Protein AF-A0A7S2CLH0-F1 (afdb_monomer)

Organism: NCBI:txid327968

Sequence (238 aa):
CAKMPADKSKTSGSEAAMPVGSPKRRVRRSRPKQATDSLDSLAETTTSWSDLELLKGRTASVMDRVEYLASTSNLFTDFRAAEAKDLNNSLRHTTQGGGRQNLALSERISKSKSAASLVLEGQKERLLKGGTIVRRADALTRYIVSSETLKHGKQSSQAAKTSAKGTTFRMMRPYPMYDELYEFEQRIPGEPRESPMMAVSIRMPYTLSEKARLHGSPKPDKTKSKSNSDDESEADED

Foldseek 3Di:
DDDDDDDDDDDDDDDPDDPPDDPDPPPPPPDPPPPPVPPVVVVPDPQDLVNVLVVLLVVLQVVLLVVLVVVLVVVVVVLVVVLVVVLVCCVVPPPPPDPCNVVVVVVSVVVSVVVSQVSSVVSLVVCVVVVSSVVSSVVVLVVVLVVCCVPPNDVSSVVSVVSSVPDDSPRDDGHDGPVRVVVVVADDDPDDGDPPVVVDPPVPPPDQDVVNVCVPPPDPPPPDPPDDDDDDDDDDDD

Mean predicted aligned error: 16.33 Å

Secondary structure (DSSP, 8-state):
--------------------------------------GGGGTSS---HHHHHHHHHHHHHHHHHHHHHHHHHHHHHHHHHHHHHHHHHHHHH---TTSTHHHHHHHHHHHHHHHHHHHHHHHHHHHHHHTHHHHHHHHHHHHHHHHHHHHH-HHHHHHHHHHHHH------S-S--HHHHHHHTT--TTPPPPPHHHHS---------HHHHTTTSPPPP-----------------

Nearest PDB structures (foldseek):
  4ry2-assembly1_B  TM=3.638E-01  e=5.077E+00  Acetivibrio thermocellus ATCC 27405
  4s0f-assembly1_A  TM=2.949E-01  e=3.246E+00  Acetivibrio thermocellus ATCC 27405
  9dbq-assembly1_B  TM=2.675E-01  e=7.942E+00  Homo sapiens

Radius of gyration: 36.12 Å; Cα contacts (8 Å, |Δi|>4): 68; chains: 1; bounding box: 88×80×106 Å

Structure (mmCIF, N/CA/C/O backbone):
data_AF-A0A7S2CLH0-F1
#
_entry.id   AF-A0A7S2CLH0-F1
#
loop_
_atom_site.group_PDB
_atom_site.id
_atom_site.type_symbol
_atom_site.label_atom_id
_atom_site.label_alt_id
_atom_site.label_comp_id
_atom_site.label_asym_id
_atom_site.label_entity_id
_atom_site.label_seq_id
_atom_site.pdbx_PDB_ins_code
_atom_site.Cartn_x
_atom_site.Cartn_y
_atom_site.Cartn_z
_atom_site.occupancy
_atom_site.B_iso_or_equiv
_atom_site.auth_seq_id
_atom_site.auth_comp_id
_atom_site.auth_asym_id
_atom_site.auth_atom_id
_atom_site.pdbx_PDB_model_num
ATOM 1 N N . CYS A 1 1 ? 45.275 -22.464 18.238 1.00 53.25 1 CYS A N 1
ATOM 2 C CA . CYS A 1 1 ? 45.611 -21.026 18.318 1.00 53.25 1 CYS A CA 1
ATOM 3 C C . CYS A 1 1 ? 46.696 -20.690 17.303 1.00 53.25 1 CYS A C 1
ATOM 5 O O . CYS A 1 1 ? 47.870 -20.844 17.610 1.00 53.25 1 CYS A O 1
ATOM 7 N N . ALA A 1 2 ? 46.309 -20.298 16.087 1.00 51.38 2 ALA A N 1
ATOM 8 C CA . ALA A 1 2 ? 47.242 -19.915 15.029 1.00 51.38 2 ALA A CA 1
ATOM 9 C C . ALA A 1 2 ? 47.399 -18.388 15.009 1.00 51.38 2 ALA A C 1
ATOM 11 O O . ALA A 1 2 ? 46.413 -17.654 14.985 1.00 51.38 2 ALA A O 1
ATOM 12 N N . LYS A 1 3 ? 48.649 -17.931 15.087 1.00 62.12 3 LYS A N 1
ATOM 13 C CA . LYS A 1 3 ? 49.064 -16.527 15.150 1.00 62.12 3 LYS A CA 1
ATOM 14 C C . LYS A 1 3 ? 49.305 -16.056 13.712 1.00 62.12 3 LYS A C 1
ATOM 16 O O . LYS A 1 3 ? 50.213 -16.562 13.062 1.00 62.12 3 LYS A O 1
ATOM 21 N N . MET A 1 4 ? 48.475 -15.149 13.202 1.00 61.31 4 MET A N 1
ATOM 22 C CA . MET A 1 4 ? 48.663 -14.540 11.877 1.00 61.31 4 MET A CA 1
ATOM 23 C C . MET A 1 4 ? 49.538 -13.278 11.998 1.00 61.31 4 MET A C 1
ATOM 25 O O . MET A 1 4 ? 49.334 -12.512 12.946 1.00 61.31 4 MET A O 1
ATOM 29 N N . PRO A 1 5 ? 50.501 -13.041 11.087 1.00 68.94 5 PRO A N 1
ATOM 30 C CA . PRO A 1 5 ? 51.277 -11.808 11.057 1.00 68.94 5 PRO A CA 1
ATOM 31 C C . PRO A 1 5 ? 50.509 -10.675 10.361 1.00 68.94 5 PRO A C 1
ATOM 33 O O . PRO A 1 5 ? 49.771 -10.889 9.403 1.00 68.94 5 PRO A O 1
ATOM 36 N N . ALA A 1 6 ? 50.691 -9.463 10.884 1.00 61.22 6 ALA A N 1
ATOM 37 C CA . ALA A 1 6 ? 50.102 -8.233 10.376 1.00 61.22 6 ALA A CA 1
ATOM 38 C C . ALA A 1 6 ? 51.060 -7.555 9.388 1.00 61.22 6 ALA A C 1
ATOM 40 O O . ALA A 1 6 ? 52.109 -7.053 9.797 1.00 61.22 6 ALA A O 1
ATOM 41 N N . ASP A 1 7 ? 50.673 -7.497 8.115 1.00 60.75 7 ASP A N 1
ATOM 42 C CA . ASP A 1 7 ? 51.359 -6.695 7.104 1.00 60.75 7 ASP A CA 1
ATOM 43 C C . ASP A 1 7 ? 50.936 -5.225 7.200 1.00 60.75 7 ASP A C 1
ATOM 45 O O . ASP A 1 7 ? 49.759 -4.869 7.112 1.00 60.75 7 A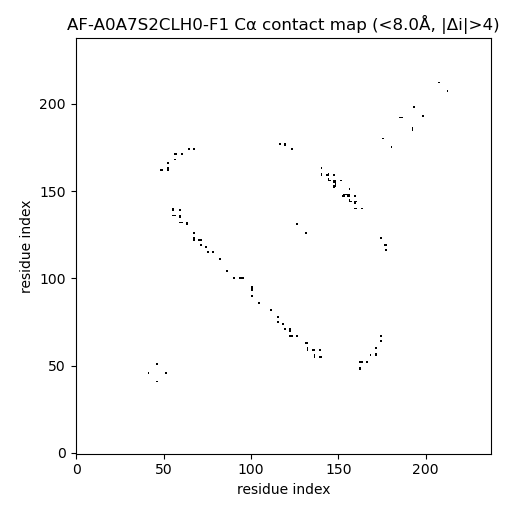SP A O 1
ATOM 49 N N . LYS A 1 8 ? 51.930 -4.353 7.392 1.00 59.88 8 LYS A N 1
ATOM 50 C CA . LYS A 1 8 ? 51.791 -2.893 7.383 1.00 59.88 8 LYS A CA 1
ATOM 51 C C . LYS A 1 8 ? 52.235 -2.356 6.022 1.00 59.88 8 LYS A C 1
ATOM 53 O O . LYS A 1 8 ? 53.404 -2.026 5.840 1.00 59.88 8 LYS A O 1
ATOM 58 N N . SER A 1 9 ? 51.310 -2.214 5.076 1.00 64.31 9 SER A N 1
ATOM 59 C CA . SER A 1 9 ? 51.554 -1.471 3.834 1.00 64.31 9 SER A CA 1
ATOM 60 C C . SER A 1 9 ? 51.289 0.024 4.047 1.00 64.31 9 SER A C 1
ATOM 62 O O . SER A 1 9 ? 50.152 0.447 4.258 1.00 64.31 9 SER A O 1
ATOM 64 N N . LYS A 1 10 ? 52.355 0.828 4.001 1.00 59.56 10 LYS A N 1
ATOM 65 C CA . LYS A 1 10 ? 52.338 2.294 4.087 1.00 59.56 10 LYS A CA 1
ATOM 66 C C . LYS A 1 10 ? 52.216 2.873 2.673 1.00 59.56 10 LYS A C 1
ATOM 68 O O . LYS A 1 10 ? 53.212 2.987 1.969 1.00 59.56 10 LYS A O 1
ATOM 73 N N . THR A 1 11 ? 51.005 3.227 2.249 1.00 55.56 11 THR A N 1
ATOM 74 C CA . THR A 1 11 ? 50.752 3.950 0.991 1.00 55.56 11 THR A CA 1
ATOM 75 C C . THR A 1 11 ? 50.708 5.455 1.251 1.00 55.56 11 THR A C 1
ATOM 77 O O . THR A 1 11 ? 49.750 5.962 1.831 1.00 55.56 11 THR A O 1
ATOM 80 N N . SER A 1 12 ? 51.746 6.177 0.827 1.00 56.53 12 SER A N 1
ATOM 81 C CA . SER A 1 12 ? 51.762 7.641 0.749 1.00 56.53 12 SER A CA 1
ATOM 82 C C . SER A 1 12 ? 51.011 8.092 -0.507 1.00 56.53 12 SER A C 1
ATOM 84 O O . SER A 1 12 ? 51.587 8.166 -1.592 1.00 56.53 12 SER A O 1
ATOM 86 N N . GLY A 1 13 ? 49.709 8.339 -0.362 1.00 51.22 13 GLY A N 1
ATOM 87 C CA . GLY A 1 13 ? 48.871 8.946 -1.393 1.00 51.22 13 GLY A CA 1
ATOM 88 C C . GLY A 1 13 ? 48.932 10.468 -1.304 1.00 51.22 13 GLY A C 1
ATOM 89 O O . GLY A 1 13 ? 48.560 11.045 -0.289 1.00 51.22 13 GLY A O 1
ATOM 90 N N . SER A 1 14 ? 49.423 11.091 -2.371 1.00 54.62 14 SER A N 1
ATOM 91 C CA . SER A 1 14 ? 49.394 12.532 -2.622 1.00 54.62 14 SER A CA 1
ATOM 92 C C . SER A 1 14 ? 47.951 13.058 -2.584 1.00 54.62 14 SER A C 1
ATOM 94 O O . SER A 1 14 ? 47.108 12.641 -3.378 1.00 54.62 14 SER A O 1
ATOM 96 N N . GLU A 1 15 ? 47.670 13.968 -1.648 1.00 48.41 15 GLU A N 1
ATOM 97 C CA . GLU A 1 15 ? 46.413 14.714 -1.564 1.00 48.41 15 GLU A CA 1
ATOM 98 C C . GLU A 1 15 ? 46.334 15.738 -2.703 1.00 48.41 15 GLU A C 1
ATOM 100 O O . GLU A 1 15 ? 46.835 16.858 -2.613 1.00 48.41 15 GLU A O 1
ATOM 105 N N . ALA A 1 16 ? 45.669 15.362 -3.794 1.00 55.34 16 ALA A N 1
ATOM 106 C CA . ALA A 1 16 ? 45.131 16.327 -4.741 1.00 55.34 16 ALA A CA 1
ATOM 107 C C . ALA A 1 16 ? 43.880 16.968 -4.117 1.00 55.34 16 ALA A C 1
ATOM 109 O O . ALA A 1 16 ? 42.777 16.420 -4.180 1.00 55.34 16 ALA A O 1
ATOM 110 N N . ALA A 1 17 ? 44.064 18.126 -3.482 1.00 51.06 17 ALA A N 1
ATOM 111 C CA . ALA A 1 17 ? 42.985 18.949 -2.951 1.00 51.06 17 ALA A CA 1
ATOM 112 C C . ALA A 1 17 ? 42.131 19.510 -4.103 1.00 51.06 17 ALA A C 1
ATOM 114 O O . ALA A 1 17 ? 42.421 20.555 -4.682 1.00 51.06 17 ALA A O 1
ATOM 115 N N . MET A 1 18 ? 41.068 18.791 -4.461 1.00 60.19 18 MET A N 1
ATOM 116 C CA . MET A 1 18 ? 40.020 19.305 -5.340 1.00 60.19 18 MET A CA 1
ATOM 117 C C . MET A 1 18 ? 39.210 20.372 -4.582 1.00 60.19 18 MET A C 1
ATOM 119 O O . MET A 1 18 ? 38.783 20.106 -3.455 1.00 60.19 18 MET A O 1
ATOM 123 N N . PRO A 1 19 ? 38.942 21.556 -5.166 1.00 56.69 19 PRO A N 1
ATOM 124 C CA . PRO A 1 19 ? 38.087 22.562 -4.549 1.00 56.69 19 PRO A CA 1
ATOM 125 C C . PRO A 1 19 ? 36.645 22.044 -4.512 1.00 56.69 19 PRO A C 1
ATOM 127 O O . PRO A 1 19 ? 35.899 22.118 -5.489 1.00 56.69 19 PRO A O 1
ATOM 130 N N . VAL A 1 20 ? 36.249 21.481 -3.371 1.00 53.75 20 VAL A N 1
ATOM 131 C CA . VAL A 1 20 ? 34.866 21.092 -3.104 1.00 53.75 20 VAL A CA 1
ATOM 132 C C . VAL A 1 20 ? 34.080 22.379 -2.887 1.00 53.75 20 VAL A C 1
ATOM 134 O O . VAL A 1 20 ? 34.097 22.964 -1.807 1.00 53.75 20 VAL A O 1
ATOM 137 N N . GLY A 1 21 ? 33.423 22.854 -3.945 1.00 54.94 21 GLY A N 1
ATOM 138 C CA . GLY A 1 21 ? 32.469 23.951 -3.857 1.00 54.94 21 GLY A CA 1
ATOM 139 C C . GLY A 1 21 ? 31.424 23.626 -2.796 1.00 54.94 21 GLY A C 1
ATOM 140 O O . GLY A 1 21 ? 30.646 22.684 -2.947 1.00 54.94 21 GLY A O 1
ATOM 141 N N . SER A 1 22 ? 31.436 24.393 -1.708 1.00 57.62 22 SER A N 1
ATOM 142 C CA . SER A 1 22 ? 30.509 24.256 -0.593 1.00 57.62 22 SER A CA 1
ATOM 143 C C . SER A 1 22 ? 29.071 24.229 -1.122 1.00 57.62 22 SER A C 1
ATOM 145 O O . SER A 1 22 ? 28.658 25.186 -1.789 1.00 57.62 22 SER A O 1
ATOM 147 N N . PRO A 1 23 ? 28.281 23.171 -0.862 1.00 54.31 23 PRO A N 1
ATOM 148 C CA . PRO A 1 23 ? 26.893 23.141 -1.287 1.00 54.31 23 PRO A CA 1
ATOM 149 C C . PRO A 1 23 ? 26.173 24.314 -0.624 1.00 54.31 23 PRO A C 1
ATOM 151 O O . PRO A 1 23 ? 26.095 24.396 0.604 1.00 54.31 23 PRO A O 1
ATOM 154 N N . LYS A 1 24 ? 25.672 25.249 -1.445 1.00 54.22 24 LYS A N 1
ATOM 155 C CA . LYS A 1 24 ? 24.798 26.340 -1.001 1.00 54.22 24 LYS A CA 1
ATOM 156 C C . LYS A 1 24 ? 23.738 25.731 -0.090 1.00 54.22 24 LYS A C 1
ATOM 158 O O . LYS A 1 24 ? 22.932 24.917 -0.542 1.00 54.22 24 LYS A O 1
ATOM 163 N N . ARG A 1 25 ? 23.775 26.108 1.194 1.00 49.00 25 ARG A N 1
ATOM 164 C CA . ARG A 1 25 ? 22.778 25.750 2.208 1.00 49.00 25 ARG A CA 1
ATOM 165 C C . ARG A 1 25 ? 21.410 26.049 1.609 1.00 49.00 25 ARG A C 1
ATOM 167 O O . ARG A 1 25 ? 21.009 27.206 1.513 1.00 49.00 25 ARG A O 1
ATOM 174 N N . ARG A 1 26 ? 20.715 25.000 1.163 1.00 49.81 26 ARG A N 1
ATOM 175 C CA . ARG A 1 26 ? 19.307 25.075 0.789 1.00 49.81 26 ARG A CA 1
ATOM 176 C C . ARG A 1 26 ? 18.609 25.623 2.025 1.00 49.81 26 ARG A C 1
ATOM 178 O O . ARG A 1 26 ? 18.596 24.967 3.067 1.00 49.81 26 ARG A O 1
ATOM 185 N N . VAL A 1 27 ? 18.115 26.852 1.926 1.00 47.22 27 VAL A N 1
ATOM 186 C CA . VAL A 1 27 ? 17.227 27.446 2.919 1.00 47.22 27 VAL A CA 1
ATOM 187 C C . VAL A 1 27 ? 16.115 26.424 3.112 1.00 47.22 27 VAL A C 1
ATOM 189 O O . VAL A 1 27 ? 15.344 26.162 2.188 1.00 47.22 27 VAL A O 1
ATOM 192 N N . ARG A 1 28 ? 16.102 25.758 4.273 1.00 49.00 28 ARG A N 1
ATOM 193 C CA . ARG A 1 28 ? 14.989 24.914 4.703 1.00 49.00 28 ARG A CA 1
ATOM 194 C C . ARG A 1 28 ? 13.799 25.858 4.815 1.00 49.00 28 ARG A C 1
ATOM 196 O O . ARG A 1 28 ? 13.595 26.462 5.861 1.00 49.00 28 ARG A O 1
ATOM 203 N N . ARG A 1 29 ? 13.065 26.040 3.712 1.00 52.66 29 ARG A N 1
ATOM 204 C CA . ARG A 1 29 ? 11.742 26.655 3.730 1.00 52.66 29 ARG A CA 1
ATOM 205 C C . ARG A 1 29 ? 10.953 25.849 4.749 1.00 52.66 29 ARG A C 1
ATOM 207 O O . ARG A 1 29 ? 10.814 24.633 4.601 1.00 52.66 29 ARG A O 1
ATOM 214 N N . SER A 1 30 ? 10.571 26.512 5.832 1.00 48.91 30 SER A N 1
ATOM 215 C CA . SER A 1 30 ? 9.675 25.980 6.843 1.00 48.91 30 SER A CA 1
ATOM 216 C C . SER A 1 30 ? 8.480 25.402 6.102 1.00 48.91 30 SER A C 1
ATOM 218 O O . SER A 1 30 ? 7.717 26.134 5.473 1.00 48.91 30 SER A O 1
ATOM 220 N N . ARG A 1 31 ? 8.363 24.069 6.105 1.00 51.41 31 ARG A N 1
ATOM 221 C CA . ARG A 1 31 ? 7.143 23.413 5.644 1.00 51.41 31 ARG A CA 1
ATOM 222 C C . ARG A 1 31 ? 5.986 24.102 6.375 1.00 51.41 31 ARG A C 1
ATOM 224 O O . ARG A 1 31 ? 6.107 24.270 7.595 1.00 51.41 31 ARG A O 1
ATOM 231 N N . PRO A 1 32 ? 4.907 24.516 5.686 1.00 49.50 32 PRO A N 1
ATOM 232 C CA . PRO A 1 32 ? 3.694 24.888 6.391 1.00 49.50 32 PRO A CA 1
ATOM 233 C C . PRO A 1 32 ? 3.385 23.719 7.321 1.00 49.50 32 PRO A C 1
ATOM 235 O O . PRO A 1 32 ? 3.389 22.566 6.878 1.00 49.50 32 PRO A O 1
ATOM 238 N N . LYS A 1 33 ? 3.258 24.008 8.620 1.00 49.88 33 LYS A N 1
ATOM 239 C CA . LYS A 1 33 ? 2.795 23.039 9.608 1.00 49.88 33 LYS A CA 1
ATOM 240 C C . LYS A 1 33 ? 1.413 22.617 9.125 1.00 49.88 33 LYS A C 1
ATOM 242 O O . LYS A 1 33 ? 0.429 23.288 9.410 1.00 49.88 33 LYS A O 1
ATOM 247 N N . GLN A 1 34 ? 1.355 21.557 8.319 1.00 49.22 34 GLN A N 1
ATOM 248 C CA . GLN A 1 34 ? 0.145 20.770 8.189 1.00 49.22 34 GLN A CA 1
ATOM 249 C C . GLN A 1 34 ? -0.260 20.504 9.627 1.00 49.22 34 GLN A C 1
ATOM 251 O O . GLN A 1 34 ? 0.588 20.069 10.411 1.00 49.22 34 GLN A O 1
ATOM 256 N N . ALA A 1 35 ? -1.478 20.899 9.983 1.00 49.19 35 ALA A N 1
ATOM 257 C CA . ALA A 1 35 ? -2.076 20.570 11.256 1.00 49.19 35 ALA A CA 1
ATOM 258 C C . ALA A 1 35 ? -2.056 19.044 11.357 1.00 49.19 35 ALA A C 1
ATOM 260 O O . ALA A 1 35 ? -2.938 18.344 10.872 1.00 49.19 35 ALA A O 1
ATOM 261 N N . THR A 1 36 ? -0.961 18.511 11.884 1.00 51.53 36 THR A N 1
ATOM 262 C CA . THR A 1 36 ? -0.954 17.209 12.500 1.00 51.53 36 THR A CA 1
ATOM 263 C C . THR A 1 36 ? -1.851 17.436 13.692 1.00 51.53 36 THR A C 1
ATOM 265 O O . THR A 1 36 ? -1.392 18.022 14.672 1.00 51.53 36 THR A O 1
ATOM 268 N N . ASP A 1 37 ? -3.134 17.106 13.538 1.00 49.22 37 ASP A N 1
ATOM 269 C CA . ASP A 1 37 ? -4.030 16.829 14.652 1.00 49.22 37 ASP A CA 1
ATOM 270 C C . ASP A 1 37 ? -3.206 16.008 15.636 1.00 49.22 37 ASP A C 1
ATOM 272 O O . ASP A 1 37 ? -2.866 14.846 15.387 1.00 49.22 37 ASP A O 1
ATOM 276 N N . SER A 1 38 ? -2.705 16.691 16.657 1.00 51.06 38 SER A N 1
ATOM 277 C CA . SER A 1 38 ? -1.752 16.134 17.586 1.00 51.06 38 SER A CA 1
ATOM 278 C C . SER A 1 38 ? -2.502 15.034 18.307 1.00 51.06 38 SER A C 1
ATOM 280 O O . SER A 1 38 ? -3.538 15.283 18.916 1.00 51.06 38 SER A O 1
ATOM 282 N N . LEU A 1 39 ? -1.994 13.805 18.228 1.00 55.12 39 LEU A N 1
ATOM 283 C CA . LEU A 1 39 ? -2.528 12.680 18.998 1.00 55.12 39 LEU A CA 1
ATOM 284 C C . LEU A 1 39 ? -2.633 13.029 20.497 1.00 55.12 39 LEU A C 1
ATOM 286 O O . LEU A 1 39 ? -3.497 12.493 21.182 1.00 55.12 39 LEU A O 1
ATOM 290 N N . ASP A 1 40 ? -1.831 13.990 20.967 1.00 53.50 40 ASP A N 1
ATOM 291 C CA . ASP A 1 40 ? -1.883 14.559 22.315 1.00 53.50 40 ASP A CA 1
ATOM 292 C C . ASP A 1 40 ? -3.198 15.294 22.632 1.00 53.50 40 ASP A C 1
ATOM 294 O O . ASP A 1 40 ? -3.663 15.240 23.765 1.00 53.50 40 ASP A O 1
ATOM 298 N N . SER A 1 41 ? -3.871 15.902 21.647 1.00 54.22 41 SER A N 1
ATOM 299 C CA . SER A 1 41 ? -5.174 16.556 21.860 1.00 54.22 41 SER A CA 1
ATOM 300 C C . SER A 1 41 ? -6.312 15.555 22.106 1.00 54.22 41 SER A C 1
ATOM 302 O O . SER A 1 41 ? -7.360 15.946 22.616 1.00 54.22 41 SER A O 1
ATOM 304 N N . LEU A 1 42 ? -6.132 14.275 21.757 1.00 55.81 42 LEU A N 1
ATOM 305 C CA . LEU A 1 42 ? -7.109 13.215 22.035 1.00 55.81 42 LEU A CA 1
ATOM 306 C C . LEU A 1 42 ? -6.970 12.648 23.456 1.00 55.81 42 LEU A C 1
ATOM 308 O O . LEU A 1 42 ? -7.892 11.990 23.932 1.00 55.81 42 LEU A O 1
ATOM 312 N N . ALA A 1 43 ? -5.841 12.888 24.132 1.00 57.72 43 ALA A N 1
ATOM 313 C CA . ALA A 1 43 ? -5.588 12.373 25.478 1.00 57.72 43 ALA A CA 1
ATOM 314 C C . ALA A 1 43 ? -6.306 13.179 26.577 1.00 57.72 43 ALA A C 1
ATOM 316 O O . ALA A 1 43 ? -6.528 12.657 27.667 1.00 57.72 43 ALA A O 1
ATOM 317 N N . GLU A 1 44 ? -6.688 14.429 26.295 1.00 64.00 44 GLU A N 1
ATOM 318 C CA . GLU A 1 44 ? -7.290 15.339 27.283 1.00 64.00 44 GLU A CA 1
ATOM 319 C C . GLU A 1 44 ? -8.827 15.312 27.295 1.00 64.00 44 GLU A C 1
ATOM 321 O O . GLU A 1 44 ? -9.453 15.775 28.248 1.00 64.00 44 GLU A O 1
ATOM 326 N N . THR A 1 45 ? -9.467 14.734 26.276 1.00 61.97 45 THR A N 1
ATOM 327 C CA . THR A 1 45 ? -10.925 14.563 26.253 1.00 61.97 45 THR A CA 1
ATOM 328 C C . THR A 1 45 ? -11.319 13.255 26.930 1.00 61.97 45 THR A C 1
ATOM 330 O O . THR A 1 45 ? -10.742 12.213 26.619 1.00 61.97 45 THR A O 1
ATOM 333 N N . THR A 1 46 ? -12.327 13.289 27.812 1.00 64.12 46 THR A N 1
ATOM 334 C CA . THR A 1 46 ? -12.938 12.102 28.438 1.00 64.12 46 THR A CA 1
ATOM 335 C C . THR A 1 46 ? -13.275 11.065 27.371 1.00 64.12 46 THR A C 1
ATOM 337 O O . THR A 1 46 ? -14.268 11.201 26.656 1.00 64.12 46 THR A O 1
ATOM 340 N N . THR A 1 47 ? -12.415 10.060 27.222 1.00 74.88 47 THR A N 1
ATOM 341 C CA . THR A 1 47 ? -12.454 9.157 26.075 1.00 74.88 47 THR A CA 1
ATOM 342 C C . THR A 1 47 ? -13.628 8.208 26.249 1.00 74.88 47 THR A C 1
ATOM 344 O O . THR A 1 47 ? -13.625 7.351 27.135 1.00 74.88 47 THR A O 1
ATOM 347 N N . SER A 1 48 ? -14.667 8.374 25.433 1.00 87.00 48 SER A N 1
ATOM 348 C CA . SER A 1 48 ? -15.793 7.446 25.437 1.00 87.00 48 SER A CA 1
ATOM 349 C C . SER A 1 48 ? -15.368 6.100 24.832 1.00 87.00 48 SER A C 1
ATOM 351 O O . SER A 1 48 ? -14.441 6.033 24.020 1.00 87.00 48 SER A O 1
ATOM 353 N N . TRP A 1 49 ? -16.057 5.005 25.177 1.00 84.88 49 TRP A N 1
ATOM 354 C CA . TRP A 1 49 ? -15.811 3.702 24.537 1.00 84.88 49 TRP A CA 1
ATOM 355 C C . TRP A 1 49 ? -15.951 3.780 23.010 1.00 84.88 49 TRP A C 1
ATOM 357 O O . TRP A 1 49 ? -15.172 3.158 22.292 1.00 84.88 49 TRP A O 1
ATOM 367 N N . SER A 1 50 ? -16.869 4.607 22.505 1.00 85.69 50 SER A N 1
ATOM 368 C CA . SER A 1 50 ? -17.013 4.881 21.072 1.00 85.69 50 SER A CA 1
ATOM 369 C C . SER A 1 50 ? -15.773 5.527 20.453 1.00 85.69 50 SER A C 1
ATOM 371 O O . SER A 1 50 ? -15.360 5.117 19.366 1.00 85.69 50 SER A O 1
ATOM 373 N N . ASP A 1 51 ? -15.145 6.484 21.139 1.00 86.31 51 ASP A N 1
ATOM 374 C CA . ASP A 1 51 ? -13.919 7.127 20.648 1.00 86.31 51 ASP A CA 1
ATOM 375 C C . ASP A 1 51 ? -12.764 6.132 20.595 1.00 86.31 51 ASP A C 1
ATOM 377 O O . ASP A 1 51 ? -11.973 6.131 19.650 1.00 86.31 51 ASP A O 1
ATOM 381 N N . LEU A 1 52 ? -12.702 5.230 21.576 1.00 87.00 52 LEU A N 1
ATOM 382 C CA . LEU A 1 52 ? -11.702 4.173 21.635 1.00 87.00 52 LEU A CA 1
ATOM 383 C C . LEU A 1 52 ? -11.858 3.207 20.449 1.00 87.00 52 LEU A C 1
ATOM 385 O O . LEU A 1 52 ? -10.875 2.899 19.774 1.00 87.00 52 LEU A O 1
ATOM 389 N N . GLU A 1 53 ? -13.077 2.767 20.128 1.00 89.50 53 GLU A N 1
ATOM 390 C CA . GLU A 1 53 ? -13.320 1.921 18.949 1.00 89.50 53 GLU A CA 1
ATOM 391 C C . GLU A 1 53 ? -12.987 2.639 17.632 1.00 89.50 53 GLU A C 1
ATOM 393 O O . GLU A 1 53 ? -12.381 2.057 16.725 1.00 89.50 53 GLU A O 1
ATOM 398 N N . LEU A 1 54 ? -13.313 3.928 17.536 1.00 86.62 54 LEU A N 1
ATOM 399 C CA . LEU A 1 54 ? -12.968 4.753 16.383 1.00 86.62 54 LEU A CA 1
ATOM 400 C C . LEU A 1 54 ? -11.447 4.904 16.235 1.00 86.62 54 LEU A C 1
ATOM 402 O O . LEU A 1 54 ? -10.920 4.795 15.123 1.00 86.62 54 LEU A O 1
ATOM 406 N N . LEU A 1 55 ? -10.728 5.077 17.346 1.00 87.75 55 LEU A N 1
ATOM 407 C CA . LEU A 1 55 ? -9.271 5.127 17.371 1.00 87.75 55 LEU A CA 1
ATOM 408 C C . LEU A 1 55 ? -8.655 3.790 16.947 1.00 87.75 55 LEU A C 1
ATOM 410 O O . LEU A 1 55 ? -7.739 3.792 16.129 1.00 87.75 55 LEU A O 1
ATOM 414 N N . LYS A 1 56 ? -9.182 2.644 17.405 1.00 89.88 56 LYS A N 1
ATOM 415 C CA . LYS A 1 56 ? -8.735 1.320 16.925 1.00 89.88 56 LYS A CA 1
ATOM 416 C C . LYS A 1 56 ? -8.886 1.198 15.415 1.00 89.88 56 LYS A C 1
ATOM 418 O O . LYS A 1 56 ? -7.959 0.749 14.743 1.00 89.88 56 LYS A O 1
ATOM 423 N N . GLY A 1 57 ? -10.035 1.616 14.884 1.00 88.56 57 GLY A N 1
ATOM 424 C CA . GLY A 1 57 ? -10.309 1.578 13.449 1.00 88.56 57 GLY A CA 1
ATOM 425 C C . GLY A 1 57 ? -9.337 2.443 12.653 1.00 88.56 57 GLY A C 1
ATOM 426 O O . GLY A 1 57 ? -8.781 1.992 11.650 1.00 88.56 57 GLY A O 1
ATOM 427 N N . ARG A 1 58 ? -9.072 3.663 13.137 1.00 87.44 58 ARG A N 1
ATOM 428 C CA . ARG A 1 58 ? -8.067 4.563 12.556 1.00 87.44 58 ARG A CA 1
ATOM 429 C C . ARG A 1 58 ? -6.675 3.946 12.597 1.00 87.44 58 ARG A C 1
ATOM 431 O O . ARG A 1 58 ? -6.021 3.895 11.561 1.00 87.44 58 ARG A O 1
ATOM 438 N N . THR A 1 59 ? -6.241 3.431 13.742 1.00 89.81 59 THR A N 1
ATOM 439 C CA . THR A 1 59 ? -4.916 2.819 13.892 1.00 89.81 59 THR A CA 1
ATOM 440 C C . THR A 1 59 ? -4.758 1.605 12.983 1.00 89.81 59 THR A C 1
ATOM 442 O O . THR A 1 59 ? -3.771 1.525 12.256 1.00 89.81 59 THR A O 1
ATOM 445 N N . ALA A 1 60 ? -5.742 0.702 12.937 1.00 90.69 60 ALA A N 1
ATOM 446 C CA . ALA A 1 60 ? -5.719 -0.447 12.033 1.00 90.69 60 ALA A CA 1
ATOM 447 C C . ALA A 1 60 ? -5.600 -0.010 10.562 1.00 90.69 60 ALA A C 1
ATOM 449 O O . ALA A 1 60 ? -4.777 -0.553 9.826 1.00 90.69 60 ALA A O 1
ATOM 450 N N . SER A 1 61 ? -6.364 1.013 10.157 1.00 88.62 61 SER A N 1
ATOM 451 C CA . SER A 1 61 ? -6.307 1.596 8.812 1.00 88.62 61 SER A CA 1
ATOM 452 C C . SER A 1 61 ? -4.947 2.235 8.506 1.00 88.62 61 SER A C 1
ATOM 454 O O . SER A 1 61 ? -4.384 2.002 7.440 1.00 88.62 61 SER A O 1
ATOM 456 N N . VAL A 1 62 ? -4.372 2.998 9.441 1.00 89.12 62 VAL A N 1
ATOM 457 C CA . VAL A 1 62 ? -3.047 3.619 9.278 1.00 89.12 62 VAL A CA 1
ATOM 458 C C . VAL A 1 62 ? -1.965 2.557 9.136 1.00 89.12 62 VAL A C 1
ATOM 460 O O . VAL A 1 62 ? -1.161 2.631 8.210 1.00 89.12 62 VAL A O 1
ATOM 463 N N . MET A 1 63 ? -1.959 1.546 10.007 1.00 91.25 63 MET A N 1
ATOM 464 C CA . MET A 1 63 ? -0.980 0.464 9.925 1.00 91.25 63 MET A CA 1
ATOM 465 C C . MET A 1 63 ? -1.054 -0.228 8.563 1.00 91.25 63 MET A C 1
ATOM 467 O O . MET A 1 63 ? -0.037 -0.618 7.991 1.00 91.25 63 MET A O 1
ATOM 471 N N . ASP A 1 64 ? -2.267 -0.468 8.077 1.00 91.19 64 ASP A N 1
ATOM 472 C CA . ASP A 1 64 ? -2.512 -1.181 6.830 1.00 91.19 64 ASP A CA 1
ATOM 473 C C . ASP A 1 64 ? -2.120 -0.348 5.598 1.00 91.19 64 ASP A C 1
ATOM 475 O O . ASP A 1 64 ? -1.481 -0.860 4.680 1.00 91.19 64 ASP A O 1
ATOM 479 N N . ARG A 1 65 ? -2.332 0.972 5.637 1.00 90.19 65 ARG A N 1
ATOM 480 C CA . ARG A 1 65 ? -1.758 1.901 4.651 1.00 90.19 65 ARG A CA 1
ATOM 481 C C . ARG A 1 65 ? -0.234 1.892 4.658 1.00 90.19 65 ARG A C 1
ATOM 483 O O . ARG A 1 65 ? 0.367 1.920 3.591 1.00 90.19 65 ARG A O 1
ATOM 490 N N . VAL A 1 66 ? 0.397 1.851 5.830 1.00 91.50 66 VAL A N 1
ATOM 491 C CA . VAL A 1 66 ? 1.864 1.775 5.929 1.00 91.50 66 VAL A CA 1
ATOM 492 C C . VAL A 1 66 ? 2.380 0.470 5.320 1.00 91.50 66 VAL A C 1
ATOM 494 O O . VAL A 1 66 ? 3.349 0.499 4.566 1.00 91.50 66 VAL A O 1
ATOM 497 N N . GLU A 1 67 ? 1.715 -0.658 5.581 1.00 92.25 67 GLU A N 1
ATOM 498 C CA . GLU A 1 67 ? 2.062 -1.943 4.959 1.00 92.25 67 GLU A CA 1
ATOM 499 C C . GLU A 1 67 ? 1.893 -1.903 3.438 1.00 92.25 67 GLU A C 1
ATOM 501 O O . GLU A 1 67 ? 2.781 -2.360 2.714 1.00 92.25 67 GLU A O 1
ATOM 506 N N . TYR A 1 68 ? 0.790 -1.328 2.949 1.00 93.19 68 TYR A N 1
ATOM 507 C CA . TYR A 1 68 ? 0.579 -1.111 1.523 1.00 93.19 68 TYR A CA 1
ATOM 508 C C . TYR A 1 68 ? 1.724 -0.299 0.923 1.00 93.19 68 TYR A C 1
ATOM 510 O O . TYR A 1 68 ? 2.386 -0.785 0.013 1.00 93.19 68 TYR A O 1
ATOM 518 N N . LEU A 1 69 ? 2.026 0.878 1.478 1.00 91.81 69 LEU A N 1
ATOM 519 C CA . LEU A 1 69 ? 3.076 1.758 0.965 1.00 91.81 69 LEU A CA 1
ATOM 520 C C . LEU A 1 69 ? 4.448 1.077 0.966 1.00 91.81 69 LEU A C 1
ATOM 522 O O . LEU A 1 69 ? 5.138 1.097 -0.053 1.00 91.81 69 LEU A O 1
ATOM 526 N N . ALA A 1 70 ? 4.816 0.410 2.061 1.00 92.81 70 ALA A N 1
ATOM 527 C CA . ALA A 1 70 ? 6.073 -0.327 2.157 1.00 92.81 70 ALA A CA 1
ATOM 528 C C . ALA A 1 70 ? 6.158 -1.453 1.112 1.00 92.81 70 ALA A C 1
ATOM 530 O O . ALA A 1 70 ? 7.165 -1.583 0.415 1.00 92.81 70 ALA A O 1
ATOM 531 N N . SER A 1 71 ? 5.079 -2.222 0.942 1.00 93.00 71 SER A N 1
ATOM 532 C CA . SER A 1 71 ? 5.017 -3.303 -0.049 1.00 93.00 71 SER A CA 1
ATOM 533 C C . SER A 1 71 ? 5.098 -2.761 -1.474 1.00 93.00 71 SER A C 1
ATOM 535 O O . SER A 1 71 ? 5.851 -3.277 -2.297 1.00 93.00 71 SER A O 1
ATOM 537 N N . THR A 1 72 ? 4.358 -1.691 -1.766 1.00 93.50 72 THR A N 1
ATOM 538 C CA . THR A 1 72 ? 4.359 -1.059 -3.088 1.00 93.50 72 THR A CA 1
ATOM 539 C C . THR A 1 72 ? 5.698 -0.420 -3.418 1.00 93.50 72 THR A C 1
ATOM 541 O O . THR A 1 72 ? 6.105 -0.473 -4.570 1.00 93.50 72 THR A O 1
ATOM 544 N N . SER A 1 73 ? 6.421 0.117 -2.429 1.00 92.69 73 SER A N 1
ATOM 545 C CA . SER A 1 73 ? 7.766 0.661 -2.630 1.00 92.69 73 SER A CA 1
ATOM 546 C C . SER A 1 73 ? 8.722 -0.413 -3.147 1.00 92.69 73 SER A C 1
ATOM 548 O O . SER A 1 73 ? 9.421 -0.177 -4.128 1.00 92.69 73 SER A O 1
ATOM 550 N N . ASN A 1 74 ? 8.711 -1.602 -2.538 1.00 93.12 74 ASN A N 1
ATOM 551 C CA . ASN A 1 74 ? 9.544 -2.727 -2.977 1.00 93.12 74 ASN A CA 1
ATOM 552 C C . ASN A 1 74 ? 9.127 -3.234 -4.369 1.00 93.12 74 ASN A C 1
ATOM 554 O O . ASN A 1 74 ? 9.965 -3.461 -5.238 1.00 93.12 74 ASN A O 1
ATOM 558 N N . LEU A 1 75 ? 7.821 -3.337 -4.630 1.00 94.19 75 LEU A N 1
ATOM 559 C CA . LEU A 1 75 ? 7.326 -3.707 -5.961 1.00 94.19 75 LEU A CA 1
ATOM 560 C C . LEU A 1 75 ? 7.739 -2.683 -7.027 1.00 94.19 75 LEU A C 1
ATOM 562 O O . LEU A 1 75 ? 8.093 -3.055 -8.143 1.00 94.19 75 LEU A O 1
ATOM 566 N N . PHE A 1 76 ? 7.742 -1.394 -6.686 1.00 93.12 76 PHE A N 1
ATOM 567 C CA . PHE A 1 76 ? 8.180 -0.337 -7.589 1.00 93.12 76 PHE A CA 1
ATOM 568 C C . PHE A 1 76 ? 9.680 -0.358 -7.856 1.00 93.12 76 PHE A C 1
ATOM 570 O O . PHE A 1 76 ? 10.087 -0.024 -8.968 1.00 93.12 76 PHE A O 1
ATOM 577 N N . THR A 1 77 ? 10.512 -0.726 -6.879 1.00 94.44 77 THR A N 1
ATOM 578 C CA . THR A 1 77 ? 11.951 -0.874 -7.124 1.00 94.44 77 THR A CA 1
ATOM 579 C C . THR A 1 77 ? 12.220 -1.998 -8.115 1.00 94.44 77 THR A C 1
ATOM 581 O O . THR A 1 77 ? 12.991 -1.796 -9.055 1.00 94.44 77 THR A O 1
ATOM 584 N N . ASP A 1 78 ? 11.518 -3.123 -7.977 1.00 95.44 78 ASP A N 1
ATOM 585 C CA . ASP A 1 78 ? 11.649 -4.265 -8.885 1.00 95.44 78 ASP A CA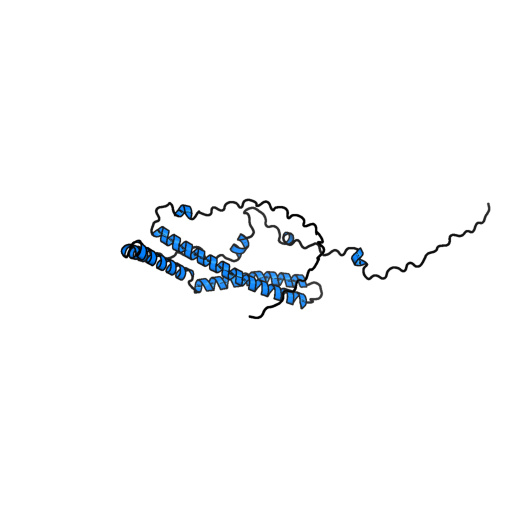 1
ATOM 586 C C . ASP A 1 78 ? 11.115 -3.928 -10.282 1.00 95.44 78 ASP A C 1
ATOM 588 O O . ASP A 1 78 ? 11.785 -4.171 -11.288 1.00 95.44 78 ASP A O 1
ATOM 592 N N . PHE A 1 79 ? 9.950 -3.278 -10.347 1.00 95.69 79 PHE A N 1
ATOM 593 C CA . PHE A 1 79 ? 9.361 -2.786 -11.591 1.00 95.69 79 PHE A CA 1
ATOM 594 C C . PHE A 1 79 ? 10.306 -1.825 -12.326 1.00 95.69 79 PHE A C 1
ATOM 596 O O . PHE A 1 79 ? 10.579 -2.009 -13.509 1.00 95.69 79 PHE A O 1
ATOM 603 N N . ARG A 1 80 ? 10.881 -0.839 -11.624 1.00 93.88 80 ARG A N 1
ATOM 604 C CA . ARG A 1 80 ? 11.844 0.108 -12.212 1.00 93.88 80 ARG A CA 1
ATOM 605 C C . ARG A 1 80 ? 13.108 -0.586 -12.706 1.00 93.88 80 ARG A C 1
ATOM 607 O O . ARG A 1 80 ? 13.628 -0.208 -13.753 1.00 93.88 80 ARG A O 1
ATOM 614 N N . ALA A 1 81 ? 13.615 -1.575 -11.972 1.00 95.44 81 ALA A N 1
ATOM 615 C CA . ALA A 1 81 ? 14.783 -2.340 -12.395 1.00 95.44 81 ALA A CA 1
ATOM 616 C C . ALA A 1 81 ? 14.498 -3.137 -13.681 1.00 95.44 81 ALA A C 1
ATOM 618 O O . ALA A 1 81 ? 15.328 -3.141 -14.595 1.00 95.44 81 ALA A O 1
ATOM 619 N N . ALA A 1 82 ? 13.317 -3.756 -13.776 1.00 95.69 82 ALA A N 1
ATOM 620 C CA . ALA A 1 82 ? 12.867 -4.456 -14.975 1.00 95.69 82 ALA A CA 1
ATOM 621 C C . ALA A 1 82 ? 12.716 -3.499 -16.169 1.00 95.69 82 ALA A C 1
ATOM 623 O O . ALA A 1 82 ? 13.316 -3.732 -17.217 1.00 95.69 82 ALA A O 1
ATOM 624 N N . GLU A 1 83 ? 12.027 -2.368 -15.994 1.00 94.56 83 GLU A N 1
ATOM 625 C CA . GLU A 1 83 ? 11.861 -1.379 -17.064 1.00 94.56 83 GLU A CA 1
ATOM 626 C C . GLU A 1 83 ? 13.188 -0.776 -17.526 1.00 94.56 83 GLU A C 1
ATOM 628 O O . GLU A 1 83 ? 13.413 -0.618 -18.726 1.00 94.56 83 GLU A O 1
ATOM 633 N N . ALA A 1 84 ? 14.101 -0.467 -16.603 1.00 93.88 84 ALA A N 1
ATOM 634 C CA . ALA A 1 84 ? 15.420 0.048 -16.953 1.00 93.88 84 ALA A CA 1
ATOM 635 C C . ALA A 1 84 ? 16.217 -0.966 -17.787 1.00 93.88 84 ALA A C 1
ATOM 637 O O . ALA A 1 84 ? 16.879 -0.590 -18.759 1.00 93.88 84 ALA A O 1
ATOM 638 N N . LYS A 1 85 ? 16.128 -2.257 -17.442 1.00 95.38 85 LYS A N 1
ATOM 639 C CA . LYS A 1 85 ? 16.749 -3.339 -18.211 1.00 95.38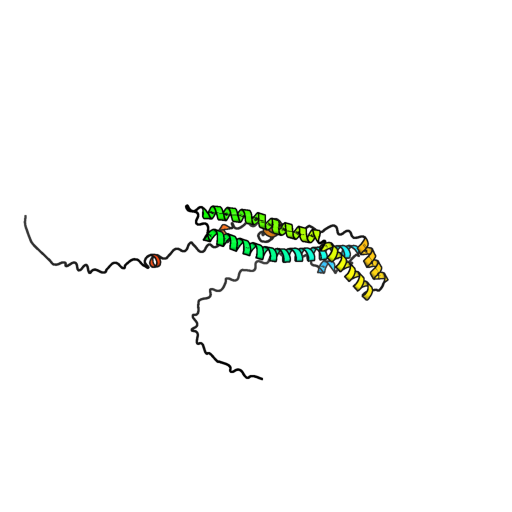 85 LYS A CA 1
ATOM 640 C C . LYS A 1 85 ? 16.124 -3.456 -19.601 1.00 95.38 85 LYS A C 1
ATOM 642 O O . LYS A 1 85 ? 16.862 -3.534 -20.581 1.00 95.38 85 LYS A O 1
ATOM 647 N N . ASP A 1 86 ? 14.801 -3.399 -19.701 1.00 92.19 86 ASP A N 1
ATOM 648 C CA . ASP A 1 86 ? 14.082 -3.494 -20.973 1.00 92.19 86 ASP A CA 1
ATOM 649 C C . ASP A 1 86 ? 14.345 -2.298 -21.890 1.00 92.19 86 ASP A C 1
ATOM 651 O O . ASP A 1 86 ? 14.517 -2.469 -23.099 1.00 92.19 86 ASP A O 1
ATOM 655 N N . LEU A 1 87 ? 14.425 -1.088 -21.330 1.00 90.50 87 LEU A N 1
ATOM 656 C CA . LEU A 1 87 ? 14.800 0.119 -22.062 1.00 90.50 87 LEU A CA 1
ATOM 657 C C . LEU A 1 87 ? 16.252 0.053 -22.533 1.00 90.50 87 LEU A C 1
ATOM 659 O O . LEU A 1 87 ? 16.516 0.332 -23.698 1.00 90.50 87 LEU A O 1
ATOM 663 N N . ASN A 1 88 ? 17.187 -0.363 -21.675 1.00 90.25 88 ASN A N 1
ATOM 664 C CA . ASN A 1 88 ? 18.591 -0.522 -22.055 1.00 90.25 88 ASN A CA 1
ATOM 665 C C . ASN A 1 88 ? 18.760 -1.585 -23.153 1.00 90.25 88 ASN A C 1
ATOM 667 O O . ASN A 1 88 ? 19.468 -1.354 -24.131 1.00 90.25 88 ASN A O 1
ATOM 671 N N . ASN A 1 89 ? 18.063 -2.718 -23.040 1.00 89.38 89 ASN A N 1
ATOM 672 C CA . ASN A 1 89 ? 18.049 -3.750 -24.074 1.00 89.38 89 ASN A CA 1
ATOM 673 C C . ASN A 1 89 ? 17.468 -3.210 -25.385 1.00 89.38 89 ASN A C 1
ATOM 675 O O . ASN A 1 89 ? 18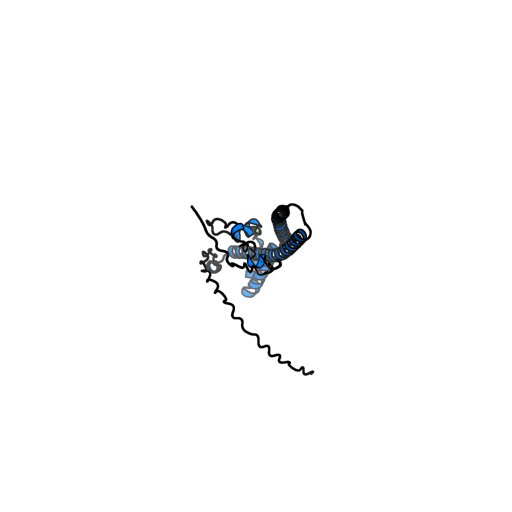.057 -3.415 -26.443 1.00 89.38 89 ASN A O 1
ATOM 679 N N . SER A 1 90 ? 16.361 -2.462 -25.329 1.00 87.38 90 SER A N 1
ATOM 680 C CA . SER A 1 90 ? 15.808 -1.810 -26.517 1.00 87.38 90 SER A CA 1
ATOM 681 C C . SER A 1 90 ? 16.839 -0.862 -27.128 1.00 87.38 90 SER A C 1
ATOM 683 O O . SER A 1 90 ? 17.174 -1.011 -28.295 1.00 87.38 90 SER A O 1
ATOM 685 N N . LEU A 1 91 ? 17.422 0.058 -26.363 1.00 86.00 91 LEU A N 1
ATOM 686 C CA . LEU A 1 91 ? 18.390 1.029 -26.883 1.00 86.00 91 LEU A CA 1
ATOM 687 C C . LEU A 1 91 ? 19.620 0.367 -27.522 1.00 86.00 91 LEU A C 1
ATOM 689 O O . LEU A 1 91 ? 20.110 0.849 -28.539 1.00 86.00 91 LEU A O 1
ATOM 693 N N . ARG A 1 92 ? 20.096 -0.752 -26.963 1.00 86.25 92 ARG A N 1
ATOM 694 C CA . ARG A 1 92 ? 21.248 -1.493 -27.498 1.00 86.25 92 ARG A CA 1
ATOM 695 C C . ARG A 1 92 ? 20.927 -2.287 -28.761 1.00 86.25 92 ARG A C 1
ATOM 697 O O . ARG A 1 92 ? 21.781 -2.384 -29.635 1.00 86.25 92 ARG A O 1
ATOM 704 N N . HIS A 1 93 ? 19.733 -2.871 -28.850 1.00 83.50 93 HIS A N 1
ATOM 705 C CA . HIS A 1 93 ? 19.396 -3.826 -29.911 1.00 83.50 93 HIS A CA 1
ATOM 706 C C . HIS A 1 93 ? 18.479 -3.259 -31.001 1.00 83.50 93 HIS A C 1
ATOM 708 O O . HIS A 1 93 ? 18.452 -3.791 -32.106 1.00 83.50 93 HIS A O 1
ATOM 714 N N . THR A 1 94 ? 17.758 -2.164 -30.744 1.00 75.75 94 THR A N 1
ATOM 715 C CA . THR A 1 94 ? 16.977 -1.454 -31.772 1.00 75.75 94 THR A CA 1
ATOM 716 C C . THR A 1 94 ? 17.791 -0.325 -32.397 1.00 75.75 94 THR A C 1
ATOM 718 O O . THR A 1 94 ? 17.607 0.858 -32.108 1.00 75.75 94 THR A O 1
ATOM 721 N N . THR A 1 95 ? 18.669 -0.679 -33.333 1.00 64.44 95 THR A N 1
ATOM 722 C CA . THR A 1 95 ? 19.219 0.253 -34.326 1.00 64.44 95 THR A CA 1
ATOM 723 C C . THR A 1 95 ? 18.161 0.530 -35.397 1.00 64.44 95 THR A C 1
ATOM 725 O O . THR A 1 95 ? 18.278 0.120 -36.548 1.00 64.44 95 THR A O 1
ATOM 728 N N . GLN A 1 96 ? 17.067 1.204 -35.028 1.00 64.56 96 GLN A N 1
ATOM 729 C CA . GLN A 1 96 ? 16.136 1.684 -36.047 1.00 64.56 96 GLN A CA 1
ATOM 730 C C . GLN A 1 96 ? 16.817 2.785 -36.865 1.00 64.56 96 GLN A C 1
ATOM 732 O O . GLN A 1 96 ? 17.091 3.874 -36.356 1.00 64.56 96 GLN A O 1
ATOM 737 N N . GLY A 1 97 ? 17.096 2.491 -38.136 1.00 62.78 97 GLY A N 1
ATOM 738 C CA . GLY A 1 97 ? 17.559 3.485 -39.099 1.00 62.78 97 GLY A CA 1
ATOM 739 C C . GLY A 1 97 ? 16.566 4.647 -39.211 1.00 62.78 97 GLY A C 1
ATOM 740 O O . GLY A 1 97 ? 15.352 4.447 -39.165 1.00 62.78 97 GLY A O 1
ATOM 741 N N . GLY A 1 98 ? 17.079 5.875 -39.332 1.00 73.69 98 GLY A N 1
ATOM 742 C CA . GLY A 1 98 ? 16.260 7.076 -39.547 1.00 73.69 98 GLY A CA 1
ATOM 743 C C . GLY A 1 98 ? 15.800 7.827 -38.288 1.00 73.69 98 GLY A C 1
ATOM 744 O O . GLY A 1 98 ? 14.826 8.569 -38.359 1.00 73.69 98 GLY A O 1
ATOM 745 N N . GLY A 1 99 ? 16.454 7.653 -37.132 1.00 69.50 99 GLY A N 1
ATOM 746 C CA . GLY A 1 99 ? 16.241 8.520 -35.955 1.00 69.50 99 GLY A CA 1
ATOM 747 C C . GLY A 1 99 ? 14.936 8.292 -35.174 1.00 69.50 99 GLY A C 1
ATOM 748 O O . GLY A 1 99 ? 14.603 9.074 -34.286 1.00 69.50 99 GLY A O 1
ATOM 749 N N . ARG A 1 100 ? 14.198 7.207 -35.447 1.00 77.62 100 ARG A N 1
ATOM 750 C CA . ARG A 1 100 ? 12.901 6.893 -34.805 1.00 77.62 100 ARG A CA 1
ATOM 751 C C . ARG A 1 100 ? 12.998 6.331 -33.377 1.00 77.62 100 ARG A C 1
ATOM 753 O O . ARG A 1 100 ? 11.974 6.045 -32.762 1.00 77.62 100 ARG A O 1
ATOM 760 N N . GLN A 1 101 ? 14.199 6.221 -32.808 1.00 79.69 101 GLN A N 1
ATOM 761 C CA . GLN A 1 101 ? 14.415 5.699 -31.448 1.00 79.69 101 GLN A CA 1
ATOM 762 C C . GLN A 1 101 ? 13.679 6.510 -30.368 1.00 79.69 101 GLN A C 1
ATOM 764 O O . GLN A 1 101 ? 13.127 5.932 -29.434 1.00 79.69 101 GLN A O 1
ATOM 769 N N . ASN A 1 102 ? 13.599 7.835 -30.527 1.00 80.81 102 ASN A N 1
ATOM 770 C CA . ASN A 1 102 ? 12.906 8.706 -29.573 1.00 80.81 102 ASN A CA 1
ATOM 771 C C . ASN A 1 102 ? 11.391 8.438 -29.517 1.00 80.81 102 ASN A C 1
ATOM 773 O O . ASN A 1 102 ? 10.800 8.525 -28.443 1.00 80.81 102 ASN A O 1
ATOM 777 N N . LEU A 1 103 ? 10.775 8.074 -30.650 1.00 82.38 103 LEU A N 1
ATOM 778 C CA . LEU A 1 103 ? 9.349 7.730 -30.725 1.00 82.38 103 LEU A CA 1
ATOM 779 C C . LEU A 1 103 ? 9.059 6.400 -30.017 1.00 82.38 103 LEU A C 1
ATOM 781 O O . LEU A 1 103 ? 8.110 6.300 -29.247 1.00 82.38 103 LEU A O 1
ATOM 785 N N . ALA A 1 104 ? 9.909 5.392 -30.222 1.00 82.88 104 ALA A N 1
ATOM 786 C CA . ALA A 1 104 ? 9.763 4.104 -29.543 1.00 82.88 104 ALA A CA 1
ATOM 787 C C . ALA A 1 104 ? 9.943 4.232 -28.017 1.00 82.88 104 ALA A C 1
ATOM 789 O O . ALA A 1 104 ? 9.257 3.566 -27.239 1.00 82.88 104 ALA A O 1
ATOM 790 N N . LEU A 1 105 ? 10.853 5.106 -27.577 1.00 86.88 105 LEU A N 1
ATOM 791 C CA . LEU A 1 105 ? 11.086 5.368 -26.159 1.00 86.88 105 LEU A CA 1
ATOM 792 C C . LEU A 1 105 ? 9.909 6.111 -25.509 1.00 86.88 105 LEU A C 1
ATOM 794 O O . LEU A 1 105 ? 9.483 5.722 -24.422 1.00 86.88 105 LEU A O 1
ATOM 798 N N . SER A 1 106 ? 9.342 7.129 -26.166 1.00 87.69 106 SER A N 1
ATOM 799 C CA . SER A 1 106 ? 8.180 7.852 -25.631 1.00 87.69 106 SER A CA 1
ATOM 800 C C . SER A 1 106 ? 6.940 6.958 -25.521 1.00 87.69 106 SER A C 1
ATOM 802 O O . SER A 1 106 ? 6.231 7.015 -24.515 1.00 87.69 106 SER A O 1
ATOM 804 N N . GLU A 1 107 ? 6.719 6.070 -26.494 1.00 89.56 107 GLU A N 1
ATOM 805 C CA . GLU A 1 107 ? 5.635 5.087 -26.454 1.00 89.56 107 GLU A CA 1
ATOM 806 C C . GLU A 1 107 ? 5.792 4.114 -25.273 1.00 89.56 107 GLU A C 1
ATOM 808 O O . GLU A 1 107 ? 4.831 3.852 -24.544 1.00 89.56 107 GLU A O 1
ATOM 813 N N . ARG A 1 108 ? 7.013 3.617 -25.024 1.00 89.25 108 ARG A N 1
ATOM 814 C CA . ARG A 1 108 ? 7.297 2.750 -23.868 1.00 89.25 108 ARG A CA 1
ATOM 815 C C . ARG A 1 108 ? 7.074 3.463 -22.539 1.00 89.25 108 ARG A C 1
ATOM 817 O O . ARG A 1 108 ? 6.475 2.877 -21.644 1.00 89.25 108 ARG A O 1
ATOM 824 N N . ILE A 1 109 ? 7.491 4.723 -22.417 1.00 88.25 109 ILE A N 1
ATOM 825 C CA . ILE A 1 109 ? 7.246 5.524 -21.206 1.00 88.25 109 ILE A CA 1
ATOM 826 C C . ILE A 1 109 ? 5.741 5.739 -20.984 1.00 88.25 109 ILE A C 1
ATOM 828 O O . ILE A 1 109 ? 5.267 5.682 -19.851 1.00 88.25 109 ILE A O 1
ATOM 832 N N . SER A 1 110 ? 4.962 5.948 -22.048 1.00 89.50 110 SER A N 1
ATOM 833 C CA . SER A 1 110 ? 3.504 6.063 -21.929 1.00 89.50 110 SER A CA 1
ATOM 834 C C . SER A 1 110 ? 2.874 4.765 -21.399 1.00 89.50 110 SER A C 1
ATOM 836 O O . SER A 1 110 ? 2.068 4.802 -20.466 1.00 89.50 110 SER A O 1
ATOM 838 N N . LYS A 1 111 ? 3.312 3.608 -21.916 1.00 92.25 111 LYS A N 1
ATOM 839 C CA . LYS A 1 111 ? 2.868 2.276 -21.464 1.00 92.25 111 LYS A CA 1
ATOM 840 C C . LYS A 1 111 ? 3.292 1.971 -20.021 1.00 92.25 111 LYS A C 1
ATOM 842 O O . LYS A 1 111 ? 2.478 1.449 -19.258 1.00 92.25 111 LYS A O 1
ATOM 847 N N . SER A 1 112 ? 4.505 2.370 -19.630 1.00 91.88 112 SER A N 1
ATOM 848 C CA . SER A 1 112 ? 5.048 2.239 -18.267 1.00 91.88 112 SER A CA 1
ATOM 849 C C . SER A 1 112 ? 4.094 2.789 -17.206 1.00 91.88 112 SER A C 1
ATOM 851 O O . SER A 1 112 ? 3.808 2.114 -16.218 1.00 91.88 112 SER A O 1
ATOM 853 N N . LYS A 1 113 ? 3.494 3.967 -17.444 1.00 89.69 113 LYS A N 1
ATOM 854 C CA . LYS A 1 113 ? 2.532 4.566 -16.504 1.00 89.69 113 LYS A CA 1
ATOM 855 C C . LYS A 1 113 ? 1.335 3.645 -16.240 1.00 89.69 113 LYS A C 1
ATOM 857 O O . LYS A 1 113 ? 0.957 3.438 -15.089 1.00 89.69 113 LYS A O 1
ATOM 862 N N . SER A 1 114 ? 0.740 3.094 -17.297 1.00 92.50 114 SER A N 1
ATOM 863 C CA . SER A 1 114 ? -0.405 2.185 -17.159 1.00 92.50 114 SER A CA 1
ATOM 864 C C . SER A 1 114 ? -0.019 0.875 -16.466 1.00 92.50 114 SER A C 1
ATOM 866 O O . SER A 1 114 ? -0.745 0.409 -15.592 1.00 92.50 114 SER A O 1
ATOM 868 N N . ALA A 1 115 ? 1.165 0.333 -16.767 1.00 93.44 115 ALA A N 1
ATOM 869 C CA . ALA A 1 115 ? 1.682 -0.867 -16.118 1.00 93.44 115 ALA A CA 1
ATOM 870 C C . ALA A 1 115 ? 1.949 -0.643 -14.618 1.00 93.44 115 ALA A C 1
ATOM 872 O O . ALA A 1 115 ? 1.568 -1.470 -13.792 1.00 93.44 115 ALA A O 1
ATOM 873 N N . ALA A 1 116 ? 2.520 0.507 -14.250 1.00 91.88 116 ALA A N 1
ATOM 874 C CA . ALA A 1 116 ? 2.713 0.910 -12.860 1.00 91.88 116 ALA A CA 1
ATOM 875 C C . ALA A 1 116 ? 1.388 1.004 -12.084 1.00 91.88 116 ALA A C 1
ATOM 877 O O . ALA A 1 116 ? 1.322 0.583 -10.927 1.00 91.88 116 ALA A O 1
ATOM 878 N N . SER A 1 117 ? 0.329 1.520 -12.717 1.00 92.25 117 SER A N 1
ATOM 879 C CA . SER A 1 117 ? -1.010 1.571 -12.114 1.00 92.25 117 SER A CA 1
ATOM 880 C C . SER A 1 117 ? -1.534 0.169 -11.793 1.00 92.25 117 SER A C 1
ATOM 882 O O . SER A 1 117 ? -2.000 -0.072 -10.681 1.00 92.25 117 SER A O 1
ATOM 884 N N . LEU A 1 118 ? -1.378 -0.779 -12.723 1.00 94.31 118 LEU A N 1
ATOM 885 C CA . LEU A 1 118 ? -1.810 -2.167 -12.533 1.00 94.31 118 LEU A CA 1
ATOM 886 C C . LEU A 1 118 ? -1.067 -2.868 -11.387 1.00 94.31 118 LEU A C 1
ATOM 888 O O . LEU A 1 118 ? -1.669 -3.647 -10.651 1.00 94.31 118 LEU A O 1
ATOM 892 N N . VAL A 1 119 ? 0.224 -2.575 -11.187 1.00 93.69 119 VAL A N 1
ATOM 893 C CA . VAL A 1 119 ? 0.996 -3.120 -10.053 1.00 93.69 119 VAL A CA 1
ATOM 894 C C . VAL A 1 119 ? 0.412 -2.654 -8.715 1.00 93.69 119 VAL A C 1
ATOM 896 O O . VAL A 1 119 ? 0.271 -3.456 -7.787 1.00 93.69 119 VAL A O 1
ATOM 899 N N . LEU A 1 120 ? 0.026 -1.378 -8.614 1.00 92.81 120 LEU A N 1
ATOM 900 C CA . LEU A 1 120 ? -0.616 -0.840 -7.412 1.00 92.81 120 LEU A CA 1
ATOM 901 C C . LEU A 1 120 ? -2.005 -1.432 -7.174 1.00 92.81 120 LEU A C 1
ATOM 903 O O . LEU A 1 120 ? -2.319 -1.834 -6.052 1.00 92.81 120 LEU A O 1
ATOM 907 N N . GLU A 1 121 ? -2.822 -1.520 -8.222 1.00 93.06 121 GLU A N 1
ATOM 908 C CA . GLU A 1 121 ? -4.155 -2.120 -8.149 1.00 93.06 121 GLU A CA 1
ATOM 909 C C . GLU A 1 121 ? -4.090 -3.589 -7.723 1.00 93.06 121 GLU A C 1
ATOM 911 O O . GLU A 1 121 ? -4.818 -3.999 -6.817 1.00 93.06 121 GLU A O 1
ATOM 916 N N . GLY A 1 122 ? -3.149 -4.361 -8.273 1.00 94.25 122 GLY A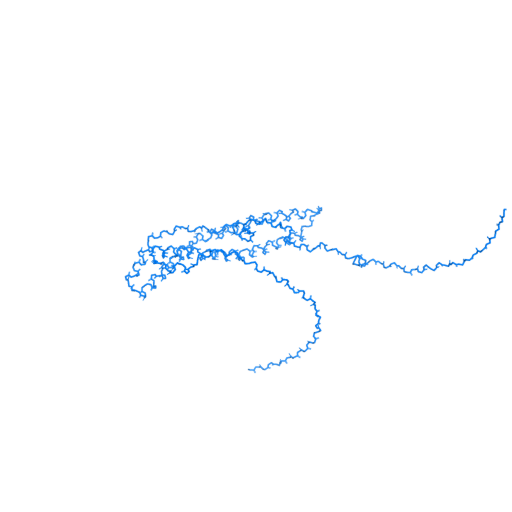 N 1
ATOM 917 C CA . GLY A 1 122 ? -2.929 -5.751 -7.878 1.00 94.25 122 GLY A CA 1
ATOM 918 C C . GLY A 1 122 ? -2.561 -5.896 -6.398 1.00 94.25 122 GLY A C 1
ATOM 919 O O . GLY A 1 122 ? -3.102 -6.758 -5.698 1.00 94.25 122 GLY A O 1
ATOM 920 N N . GLN A 1 123 ? -1.691 -5.024 -5.877 1.00 93.75 123 GLN A N 1
ATOM 921 C CA . GLN A 1 123 ? -1.334 -5.041 -4.456 1.00 93.75 123 GLN A CA 1
ATOM 922 C C . GLN A 1 123 ? -2.505 -4.611 -3.560 1.00 93.75 123 GLN A C 1
ATOM 924 O O . GLN A 1 123 ? -2.727 -5.209 -2.504 1.00 93.75 123 GLN A O 1
ATOM 929 N N . LYS A 1 124 ? -3.288 -3.616 -3.989 1.00 92.44 124 LYS A N 1
ATOM 930 C CA . LYS A 1 124 ? -4.514 -3.186 -3.307 1.00 92.44 124 LYS A CA 1
ATOM 931 C C . LYS A 1 124 ? -5.510 -4.340 -3.202 1.00 92.44 124 LYS A C 1
ATOM 933 O O . LYS A 1 124 ? -5.999 -4.632 -2.112 1.00 92.44 124 LYS A O 1
ATOM 938 N N . GLU A 1 125 ? -5.782 -5.031 -4.306 1.00 93.00 125 GLU A N 1
ATOM 939 C CA . GLU A 1 125 ? -6.666 -6.196 -4.312 1.00 93.00 125 GLU A CA 1
ATOM 940 C C . GLU A 1 125 ? -6.170 -7.311 -3.395 1.00 93.00 125 GLU A C 1
ATOM 942 O O . GLU A 1 125 ? -6.972 -7.935 -2.702 1.00 93.00 125 GLU A O 1
ATOM 947 N N . ARG A 1 126 ? -4.858 -7.566 -3.369 1.00 93.44 126 ARG A N 1
ATOM 948 C CA . ARG A 1 126 ? -4.264 -8.589 -2.504 1.00 93.44 126 ARG A CA 1
ATOM 949 C C . ARG A 1 126 ? -4.532 -8.309 -1.025 1.00 93.44 126 ARG A C 1
ATOM 951 O O . ARG A 1 126 ? -4.901 -9.233 -0.300 1.00 93.44 126 ARG A O 1
ATOM 958 N N . LEU A 1 127 ? -4.374 -7.062 -0.581 1.00 89.94 127 LEU A N 1
ATOM 959 C CA . LEU A 1 127 ? -4.643 -6.687 0.812 1.00 89.94 127 LEU A CA 1
ATOM 960 C C . LEU A 1 127 ? -6.142 -6.727 1.137 1.00 89.94 127 LEU A C 1
ATOM 962 O O . LEU A 1 127 ? -6.529 -7.276 2.171 1.00 89.94 127 LEU A O 1
ATOM 966 N N . LEU A 1 128 ? -6.991 -6.253 0.215 1.00 90.12 128 LEU A N 1
ATOM 967 C CA . LEU A 1 128 ? -8.449 -6.332 0.354 1.00 90.12 128 LEU A CA 1
ATOM 968 C C . LEU A 1 128 ? -8.932 -7.783 0.479 1.00 90.12 128 LEU A C 1
ATOM 970 O O . LEU A 1 128 ? -9.658 -8.106 1.418 1.00 90.12 128 LEU A O 1
ATOM 974 N N . LYS A 1 129 ? -8.481 -8.676 -0.413 1.00 92.62 129 LYS A N 1
ATOM 975 C CA . LYS A 1 129 ? -8.792 -10.117 -0.370 1.00 92.62 129 LYS A CA 1
ATOM 976 C C . LYS A 1 129 ? -8.246 -10.777 0.899 1.00 92.62 129 LYS A C 1
ATOM 978 O O . LYS A 1 129 ? -8.863 -11.692 1.435 1.00 92.62 129 LYS A O 1
ATOM 983 N N . GLY A 1 130 ? -7.101 -10.309 1.397 1.00 90.88 130 GLY A N 1
ATOM 984 C CA . GLY A 1 130 ? -6.493 -10.800 2.633 1.00 90.88 130 GLY A CA 1
ATOM 985 C C . GLY A 1 130 ? -7.236 -10.395 3.910 1.00 90.88 130 GLY A C 1
ATOM 986 O O . GLY A 1 130 ? -7.015 -11.017 4.953 1.00 90.88 130 GLY A O 1
ATOM 987 N N . GLY A 1 131 ? -8.096 -9.371 3.855 1.00 90.19 131 GLY A N 1
ATOM 988 C CA . GLY A 1 131 ? -8.801 -8.848 5.026 1.00 90.19 131 GLY A CA 1
ATOM 989 C C . GLY A 1 131 ? -7.845 -8.364 6.122 1.00 90.19 131 GLY A C 1
ATOM 990 O O . GLY A 1 131 ? -8.137 -8.513 7.310 1.00 90.19 131 GLY A O 1
ATOM 991 N N . THR A 1 132 ? -6.679 -7.832 5.745 1.00 89.69 132 THR A N 1
ATOM 992 C CA . THR A 1 132 ? -5.598 -7.437 6.668 1.00 89.69 132 THR A CA 1
ATOM 993 C C . THR A 1 132 ? -6.069 -6.429 7.712 1.00 89.69 132 THR A C 1
ATOM 995 O O . THR A 1 132 ? -5.779 -6.599 8.896 1.00 89.69 132 THR A O 1
ATOM 998 N N . ILE A 1 133 ? -6.872 -5.443 7.303 1.00 89.31 133 ILE A N 1
ATOM 999 C CA . ILE A 1 133 ? -7.481 -4.447 8.198 1.00 89.31 133 ILE A CA 1
ATOM 1000 C C . ILE A 1 133 ? -8.327 -5.122 9.280 1.00 89.31 133 ILE A C 1
ATOM 1002 O O . ILE A 1 133 ? -8.169 -4.814 10.459 1.00 89.31 133 ILE A O 1
ATOM 1006 N N . VAL A 1 134 ? -9.193 -6.063 8.891 1.00 90.12 134 VAL A N 1
ATOM 1007 C CA . VAL A 1 134 ? -10.090 -6.771 9.819 1.00 90.12 134 VAL A CA 1
ATOM 1008 C C . VAL A 1 134 ? -9.268 -7.584 10.814 1.00 90.12 134 VAL A C 1
ATOM 1010 O O . VAL A 1 134 ? -9.430 -7.433 12.020 1.00 90.12 134 VAL A O 1
ATOM 1013 N N . ARG A 1 135 ? -8.282 -8.348 10.328 1.00 92.94 135 ARG A N 1
ATOM 1014 C CA . ARG A 1 135 ? -7.379 -9.135 11.186 1.00 92.94 135 ARG A CA 1
ATOM 1015 C C . ARG A 1 135 ? -6.616 -8.265 12.187 1.00 92.94 135 ARG A C 1
ATOM 1017 O O . ARG A 1 135 ? -6.413 -8.676 13.330 1.00 92.94 135 ARG A O 1
ATOM 1024 N N . ARG A 1 136 ? -6.183 -7.072 11.768 1.00 91.44 136 ARG A N 1
ATOM 1025 C CA . ARG A 1 136 ? -5.489 -6.101 12.627 1.00 91.44 136 ARG A CA 1
ATOM 1026 C C . ARG A 1 136 ? -6.426 -5.503 13.665 1.00 91.44 136 ARG A C 1
ATOM 1028 O O . ARG A 1 136 ? -6.056 -5.436 14.834 1.00 91.44 136 ARG A O 1
ATOM 1035 N N . ALA A 1 137 ? -7.640 -5.134 13.272 1.00 91.44 137 ALA A N 1
ATOM 1036 C CA . ALA A 1 137 ? -8.659 -4.661 14.198 1.00 91.44 137 ALA A CA 1
ATOM 1037 C C . ALA A 1 137 ? -9.009 -5.728 15.253 1.00 91.44 137 ALA A C 1
ATOM 1039 O O . ALA A 1 137 ? -9.041 -5.429 16.447 1.00 91.44 137 ALA A O 1
ATOM 1040 N N . ASP A 1 138 ? -9.154 -6.991 14.848 1.00 93.31 138 ASP A N 1
ATOM 1041 C CA . ASP A 1 138 ? -9.392 -8.116 15.760 1.00 93.31 138 ASP A CA 1
ATOM 1042 C C . ASP A 1 138 ? -8.205 -8.362 16.701 1.00 93.31 138 ASP A C 1
ATOM 1044 O O . ASP A 1 138 ? -8.380 -8.691 17.877 1.00 93.31 138 ASP A O 1
ATOM 1048 N N . ALA A 1 139 ? -6.972 -8.209 16.208 1.00 95.62 139 ALA A N 1
ATOM 1049 C CA . ALA A 1 139 ? -5.770 -8.298 17.033 1.00 95.62 139 ALA A CA 1
ATOM 1050 C C . ALA A 1 139 ? -5.714 -7.178 18.085 1.00 95.62 139 ALA A C 1
ATOM 1052 O O . ALA A 1 139 ? -5.461 -7.468 19.254 1.00 95.62 139 ALA A O 1
ATOM 1053 N N . LEU A 1 140 ? -6.021 -5.933 17.703 1.00 94.38 140 LEU A N 1
ATOM 1054 C CA . LEU A 1 140 ? -6.112 -4.801 18.632 1.00 94.38 140 LEU A CA 1
ATOM 1055 C C . LEU A 1 140 ? -7.207 -5.024 19.679 1.00 94.38 140 LEU A C 1
ATOM 1057 O O . LEU A 1 140 ? -6.981 -4.803 20.867 1.00 94.38 140 LEU A O 1
ATOM 1061 N N . THR A 1 141 ? -8.369 -5.532 19.271 1.00 95.06 141 THR A N 1
ATOM 1062 C CA . THR A 1 141 ? -9.454 -5.881 20.194 1.00 95.06 141 THR A CA 1
ATOM 1063 C C . THR A 1 141 ? -9.020 -6.953 21.191 1.00 95.06 141 THR A C 1
ATOM 1065 O O . THR A 1 141 ? -9.220 -6.781 22.393 1.00 95.06 141 THR A O 1
ATOM 1068 N N . ARG A 1 142 ? -8.374 -8.034 20.733 1.00 96.69 142 ARG A N 1
ATOM 1069 C CA . ARG A 1 142 ? -7.842 -9.084 21.621 1.00 96.69 142 ARG A CA 1
ATOM 1070 C C . ARG A 1 142 ? -6.810 -8.537 22.601 1.00 96.69 142 ARG A C 1
ATOM 1072 O O . ARG A 1 142 ? -6.878 -8.863 23.784 1.00 96.69 142 ARG A O 1
ATOM 1079 N N . TYR A 1 143 ? -5.901 -7.688 22.124 1.00 96.94 143 TYR A N 1
ATOM 1080 C CA . TYR A 1 143 ? -4.907 -7.031 22.966 1.00 96.94 143 TYR A CA 1
ATOM 1081 C C . TYR A 1 143 ? -5.575 -6.198 24.065 1.00 96.94 143 TYR A C 1
ATOM 1083 O O . TYR A 1 143 ? -5.287 -6.409 25.240 1.00 96.94 143 TYR A O 1
ATOM 1091 N N . ILE A 1 144 ? -6.539 -5.347 23.711 1.00 95.12 144 ILE A N 1
ATOM 1092 C CA . ILE A 1 144 ? -7.229 -4.470 24.668 1.00 95.12 144 ILE A CA 1
ATOM 1093 C C . ILE A 1 144 ? -8.020 -5.281 25.694 1.00 95.12 144 ILE A C 1
ATOM 1095 O O . ILE A 1 144 ? -7.929 -5.031 26.891 1.00 95.12 144 ILE A O 1
ATOM 1099 N N . VAL A 1 145 ? -8.733 -6.319 25.259 1.00 96.44 145 VAL A N 1
ATOM 1100 C CA . VAL A 1 145 ? -9.437 -7.231 26.172 1.00 96.44 145 VAL A CA 1
ATOM 1101 C C . VAL A 1 145 ? -8.459 -7.905 27.139 1.00 96.44 145 VAL A C 1
ATOM 1103 O O . VAL A 1 145 ? -8.756 -8.018 28.331 1.00 96.44 145 VAL A O 1
ATOM 1106 N N . SER A 1 146 ? -7.291 -8.340 26.656 1.00 97.75 146 SER A N 1
ATOM 1107 C CA . SER A 1 146 ? -6.265 -8.951 27.505 1.00 97.75 146 SER A CA 1
ATOM 1108 C C . SER A 1 146 ? -5.677 -7.952 28.508 1.00 97.75 146 SER A C 1
ATOM 1110 O O . SER A 1 146 ? -5.584 -8.270 29.692 1.00 97.75 146 SER A O 1
ATOM 1112 N N . SER A 1 147 ? -5.383 -6.719 28.082 1.00 96.75 147 SER A N 1
ATOM 1113 C CA . SER A 1 147 ? -4.848 -5.680 28.963 1.00 96.75 147 SER A CA 1
ATOM 1114 C C . SER A 1 147 ? -5.868 -5.223 30.002 1.00 96.75 147 SER A C 1
ATOM 1116 O O . SER A 1 147 ? -5.508 -5.026 31.158 1.00 96.75 147 SER A O 1
ATOM 1118 N N . GLU A 1 148 ? -7.143 -5.109 29.626 1.00 95.56 148 GLU A N 1
ATOM 1119 C CA . GLU A 1 148 ? -8.225 -4.758 30.551 1.00 95.56 148 GLU A CA 1
ATOM 1120 C C . GLU A 1 148 ? -8.467 -5.853 31.587 1.00 95.56 148 GLU A C 1
ATOM 1122 O O . GLU A 1 148 ? -8.681 -5.553 32.761 1.00 95.56 148 GLU A O 1
ATOM 1127 N N . THR A 1 149 ? -8.354 -7.122 31.176 1.00 97.56 149 THR A N 1
ATOM 1128 C CA . THR A 1 149 ? -8.442 -8.263 32.098 1.00 97.56 149 THR A CA 1
ATOM 1129 C C . THR A 1 149 ? -7.345 -8.206 33.158 1.00 97.56 149 THR A C 1
ATOM 1131 O O . THR A 1 149 ? -7.613 -8.492 34.322 1.00 97.56 149 THR A O 1
ATOM 1134 N N . LEU A 1 150 ? -6.125 -7.825 32.762 1.00 97.50 150 LEU A N 1
ATOM 1135 C CA . LEU A 1 150 ? -4.980 -7.719 33.666 1.00 97.50 150 LEU A CA 1
ATOM 1136 C C . LEU A 1 150 ? -5.070 -6.504 34.598 1.00 97.50 150 LEU A C 1
ATOM 1138 O O . LEU A 1 150 ? -4.704 -6.617 35.763 1.00 97.50 150 LEU A O 1
ATOM 1142 N N . LYS A 1 151 ? -5.542 -5.353 34.103 1.00 96.88 151 LYS A N 1
ATOM 1143 C CA . LYS A 1 151 ? -5.561 -4.094 34.867 1.00 96.88 151 LYS A CA 1
ATOM 1144 C C . LYS A 1 151 ? -6.779 -3.940 35.774 1.00 96.88 151 LYS A C 1
ATOM 1146 O O . LYS A 1 151 ? -6.634 -3.535 36.921 1.00 96.88 151 LYS A O 1
ATOM 1151 N N . HIS A 1 152 ? -7.969 -4.245 35.262 1.00 96.62 152 HIS A N 1
ATOM 1152 C CA . HIS A 1 152 ? -9.242 -3.924 35.920 1.00 96.62 152 HIS A CA 1
ATOM 1153 C C . HIS A 1 152 ? -10.141 -5.161 36.125 1.00 96.62 152 HIS A C 1
ATOM 1155 O O . HIS A 1 152 ? -11.242 -5.062 36.665 1.00 96.62 152 HIS A O 1
ATOM 1161 N N . GLY A 1 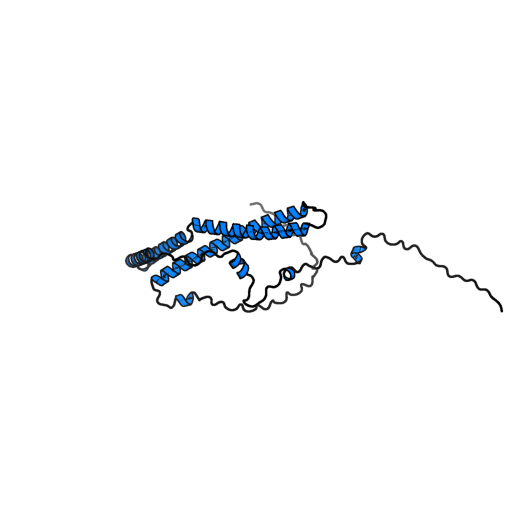153 ? -9.674 -6.351 35.731 1.00 96.94 153 GLY A N 1
ATOM 1162 C CA . GLY A 1 153 ? -10.334 -7.626 36.003 1.00 96.94 153 GLY A CA 1
ATOM 1163 C C . GLY A 1 153 ? -11.374 -8.055 34.960 1.00 96.94 153 GLY A C 1
ATOM 1164 O O . GLY A 1 153 ? -11.370 -7.653 33.799 1.00 96.94 153 GLY A O 1
ATOM 1165 N N . LYS A 1 154 ? -12.272 -8.968 35.352 1.00 97.19 154 LYS A N 1
ATOM 1166 C CA . LYS A 1 154 ? -13.209 -9.620 34.413 1.00 97.19 154 LYS A CA 1
ATOM 1167 C C . LYS A 1 154 ? -14.349 -8.709 33.946 1.00 97.19 154 LYS A C 1
ATOM 1169 O O . LYS A 1 154 ? -14.881 -8.924 32.863 1.00 97.19 154 LYS A O 1
ATOM 1174 N N . GLN A 1 155 ? -14.751 -7.731 34.755 1.00 96.88 155 GLN A N 1
ATOM 1175 C CA . GLN A 1 155 ? -15.874 -6.850 34.422 1.00 96.88 155 GLN A CA 1
ATOM 1176 C C . GLN A 1 155 ? -15.508 -5.889 33.284 1.00 96.88 155 GLN A C 1
ATOM 1178 O O . GLN A 1 155 ? -16.232 -5.808 32.292 1.00 96.88 155 GLN A O 1
ATOM 1183 N N . SER A 1 156 ? -14.342 -5.241 33.373 1.00 94.00 156 SER A N 1
ATOM 1184 C CA . SER A 1 156 ? -13.824 -4.355 32.322 1.00 94.00 156 SER A CA 1
ATOM 1185 C C . SER A 1 156 ? -13.605 -5.097 31.004 1.00 94.00 156 SER A C 1
ATOM 1187 O O . SER A 1 156 ? -13.947 -4.594 29.937 1.00 94.00 156 SER A O 1
ATOM 1189 N N . SER A 1 157 ? -13.101 -6.331 31.055 1.00 95.88 157 SER A N 1
ATOM 1190 C CA . SER A 1 157 ? -12.855 -7.107 29.843 1.00 95.88 157 SER A CA 1
ATOM 1191 C C . SER A 1 157 ? -14.145 -7.528 29.139 1.00 95.88 157 SER A C 1
ATOM 1193 O O . SER A 1 157 ? -14.177 -7.585 27.909 1.00 95.88 157 SER A O 1
ATOM 1195 N N . GLN A 1 158 ? -15.232 -7.768 29.880 1.00 95.75 158 GLN A N 1
ATOM 1196 C CA . GLN A 1 158 ? -16.564 -7.976 29.302 1.00 95.75 158 GLN A CA 1
ATOM 1197 C C . GLN A 1 158 ? -17.122 -6.685 28.687 1.00 95.75 158 GLN A C 1
ATOM 1199 O O . GLN A 1 158 ? -17.684 -6.733 27.591 1.00 95.75 158 GLN A O 1
ATOM 1204 N N . ALA A 1 159 ? -16.912 -5.528 29.323 1.00 92.88 159 ALA A N 1
ATOM 1205 C CA . ALA A 1 159 ? -17.267 -4.229 28.745 1.00 92.88 159 ALA A CA 1
ATOM 1206 C C . ALA A 1 159 ? -16.509 -3.967 27.426 1.00 92.88 159 ALA A C 1
ATOM 1208 O O . ALA A 1 159 ? -17.115 -3.649 26.407 1.00 92.88 159 ALA A O 1
ATOM 1209 N N . ALA A 1 160 ? -15.201 -4.237 27.386 1.00 92.50 160 ALA A N 1
ATOM 1210 C CA . ALA A 1 160 ? -14.404 -4.118 26.164 1.00 92.50 160 ALA A CA 1
ATOM 1211 C C . ALA A 1 160 ? -14.869 -5.088 25.058 1.00 92.50 160 ALA A C 1
ATOM 1213 O O . ALA A 1 160 ? -14.952 -4.714 23.887 1.00 92.50 160 ALA A O 1
ATOM 1214 N N . LYS A 1 161 ? -15.216 -6.335 25.413 1.00 94.62 161 LYS A N 1
ATOM 1215 C CA . LYS A 1 161 ? -15.768 -7.321 24.464 1.00 94.62 161 LYS A CA 1
ATOM 1216 C C . LYS A 1 161 ? -17.124 -6.899 23.905 1.00 94.62 161 LYS A C 1
ATOM 1218 O O . LYS A 1 161 ? -17.392 -7.142 22.733 1.00 94.62 161 LYS A O 1
ATOM 1223 N N . THR A 1 162 ? -17.996 -6.337 24.738 1.00 94.38 162 THR A N 1
ATOM 1224 C CA . THR A 1 162 ? -19.333 -5.893 24.314 1.00 94.38 162 THR A CA 1
ATOM 1225 C C . THR A 1 162 ? -19.247 -4.655 23.428 1.00 94.38 162 THR A C 1
ATOM 1227 O O . THR A 1 162 ? -19.886 -4.646 22.380 1.00 94.38 162 THR A O 1
ATOM 1230 N N . SER A 1 163 ? -18.372 -3.700 23.763 1.00 91.69 163 SER A N 1
ATOM 1231 C CA . SER A 1 163 ? -18.038 -2.547 22.913 1.00 91.69 163 SER A CA 1
ATOM 1232 C C . SER A 1 163 ? -17.590 -2.982 21.512 1.00 91.69 163 SER A C 1
ATOM 1234 O O . SER A 1 163 ? -18.119 -2.516 20.505 1.00 91.69 163 SER A O 1
ATOM 1236 N N . ALA A 1 164 ? -16.692 -3.966 21.427 1.00 90.62 164 ALA A N 1
ATOM 1237 C CA . ALA A 1 164 ? -16.166 -4.431 20.146 1.00 90.62 164 ALA A CA 1
ATOM 1238 C C . ALA A 1 164 ? -17.203 -5.137 19.246 1.00 90.62 164 ALA A C 1
ATOM 1240 O O . ALA A 1 164 ? -17.060 -5.117 18.026 1.00 90.62 164 ALA A O 1
ATOM 1241 N N . LYS A 1 165 ? -18.247 -5.763 19.811 1.00 89.12 165 LYS A N 1
ATOM 1242 C CA . LYS A 1 165 ? -19.251 -6.523 19.036 1.00 89.12 165 LYS A CA 1
ATOM 1243 C C . LYS A 1 165 ? -20.171 -5.644 18.181 1.00 89.12 165 LYS A C 1
ATOM 1245 O O . LYS A 1 165 ? -20.734 -6.148 17.214 1.00 89.12 165 LYS A O 1
ATOM 1250 N N . GLY A 1 166 ? -20.353 -4.373 18.543 1.00 80.06 166 GLY A N 1
ATOM 1251 C CA . GLY A 1 166 ? -21.263 -3.453 17.850 1.00 80.06 166 GLY A CA 1
ATOM 1252 C C . GLY A 1 166 ? -20.599 -2.601 16.769 1.00 80.06 166 GLY A C 1
ATOM 1253 O O . GLY A 1 166 ? -21.287 -1.969 15.968 1.00 80.06 166 GLY A O 1
ATOM 1254 N N . THR A 1 167 ? -19.269 -2.573 16.725 1.00 76.88 167 THR A N 1
ATOM 1255 C CA . THR A 1 167 ? -18.546 -1.641 15.863 1.00 76.88 167 THR A CA 1
ATOM 1256 C C . THR A 1 167 ? -18.332 -2.246 14.485 1.00 76.88 167 THR A C 1
ATOM 1258 O O . THR A 1 167 ? -17.342 -2.925 14.218 1.00 76.88 167 THR A O 1
ATOM 1261 N N . THR A 1 168 ? -19.236 -1.950 13.556 1.00 71.50 168 THR A N 1
ATOM 1262 C CA . THR A 1 168 ? -18.922 -2.104 12.136 1.00 71.50 168 THR A CA 1
ATOM 1263 C C . THR A 1 168 ? -17.893 -1.040 11.774 1.00 71.50 168 THR A C 1
ATOM 1265 O O . THR A 1 168 ? -18.217 0.150 11.767 1.00 71.50 168 THR A O 1
ATOM 1268 N N . PHE A 1 169 ? -16.652 -1.442 11.487 1.00 67.50 169 PHE A N 1
ATOM 1269 C CA . PHE A 1 169 ? -15.633 -0.537 10.961 1.00 67.50 169 PHE A CA 1
ATOM 1270 C C . PHE A 1 169 ? -16.114 0.016 9.620 1.00 67.50 169 PHE A C 1
ATOM 1272 O O . PHE A 1 169 ? -15.909 -0.588 8.567 1.00 67.50 169 PHE A O 1
ATOM 1279 N N . ARG A 1 170 ? -16.795 1.166 9.653 1.00 67.69 170 ARG A N 1
ATOM 1280 C CA . ARG A 1 170 ? -17.162 1.904 8.450 1.00 67.69 170 ARG A CA 1
ATOM 1281 C C . ARG A 1 170 ? -15.843 2.332 7.828 1.00 67.69 170 ARG A C 1
ATOM 1283 O O . ARG A 1 170 ? -15.155 3.186 8.385 1.00 67.69 170 ARG A O 1
ATOM 1290 N N . MET A 1 171 ? -15.436 1.622 6.777 1.00 58.72 171 MET A N 1
ATOM 1291 C CA . MET A 1 171 ? -14.067 1.658 6.276 1.00 58.72 171 MET A CA 1
ATOM 1292 C C . MET A 1 171 ? -13.614 3.101 6.068 1.00 58.72 171 MET A C 1
ATOM 1294 O O . MET A 1 171 ? -14.156 3.827 5.235 1.00 58.72 171 MET A O 1
ATOM 1298 N N . MET A 1 172 ? -12.624 3.521 6.859 1.00 63.72 172 MET A N 1
ATOM 1299 C CA . MET A 1 172 ? -11.921 4.766 6.594 1.00 63.72 172 MET A CA 1
ATOM 1300 C C . MET A 1 172 ? -11.240 4.638 5.233 1.00 63.72 172 MET A C 1
ATOM 1302 O O . MET A 1 172 ? -10.683 3.587 4.928 1.00 63.72 172 MET A O 1
ATOM 1306 N N . ARG A 1 173 ? -11.366 5.712 4.441 1.00 66.69 173 ARG A N 1
ATOM 1307 C CA . ARG A 1 173 ? -10.977 5.914 3.032 1.00 66.69 173 ARG A CA 1
ATOM 1308 C C . ARG A 1 173 ? -10.033 4.836 2.448 1.00 66.69 173 ARG A C 1
ATOM 1310 O O . ARG A 1 173 ? -8.998 4.571 3.070 1.00 66.69 173 ARG A O 1
ATOM 1317 N N . PRO A 1 174 ? -10.347 4.275 1.258 1.00 69.94 174 PRO A N 1
ATOM 1318 C CA . PRO A 1 174 ? -9.568 3.201 0.632 1.00 69.94 174 PRO A CA 1
ATOM 1319 C C . PRO A 1 174 ? -8.084 3.560 0.466 1.00 69.94 174 PRO A C 1
ATOM 1321 O O . PRO A 1 174 ? -7.709 4.730 0.556 1.00 69.94 174 PRO A O 1
ATOM 1324 N N . TYR A 1 175 ? -7.249 2.539 0.227 1.00 82.44 175 TYR A N 1
ATOM 1325 C CA . TYR A 1 175 ? -5.830 2.704 -0.113 1.00 82.44 175 TYR A CA 1
ATOM 1326 C C . TYR A 1 175 ? -5.624 3.809 -1.153 1.00 82.44 175 TYR A C 1
ATOM 1328 O O . TYR A 1 175 ? -6.453 3.924 -2.065 1.00 82.44 175 TYR A O 1
ATOM 1336 N N . PRO A 1 176 ? -4.530 4.583 -1.042 1.00 81.31 176 PRO A N 1
ATOM 1337 C CA . PRO A 1 176 ? -4.298 5.690 -1.948 1.00 81.31 176 PRO A CA 1
ATOM 1338 C C . PRO A 1 176 ? -4.143 5.201 -3.390 1.00 81.31 176 PRO A C 1
ATOM 1340 O O . PRO A 1 176 ? -3.504 4.176 -3.652 1.00 81.31 176 PRO A O 1
ATOM 1343 N N . MET A 1 177 ? -4.753 5.938 -4.317 1.00 81.38 177 MET A N 1
ATOM 1344 C CA . MET A 1 177 ? -4.654 5.678 -5.759 1.00 81.38 177 MET A CA 1
ATOM 1345 C C . MET A 1 177 ? -3.287 6.129 -6.294 1.00 81.38 177 MET A C 1
ATOM 1347 O O . MET A 1 177 ? -2.634 6.977 -5.684 1.00 81.38 177 MET A O 1
ATOM 1351 N N . TYR A 1 178 ? -2.865 5.606 -7.455 1.00 79.00 178 TYR A N 1
ATOM 1352 C CA . TYR A 1 178 ? -1.616 6.037 -8.105 1.00 79.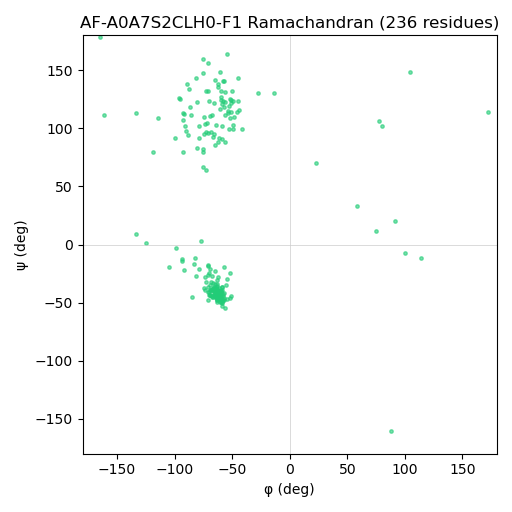00 178 TYR A CA 1
ATOM 1353 C C . TYR A 1 178 ? -1.560 7.560 -8.270 1.00 79.00 178 TYR A C 1
ATOM 1355 O O . TYR A 1 178 ? -0.557 8.178 -7.921 1.00 79.00 178 TYR A O 1
ATOM 1363 N N . ASP A 1 179 ? -2.654 8.161 -8.745 1.00 77.00 179 ASP A N 1
ATOM 1364 C CA . ASP A 1 179 ? -2.731 9.603 -8.974 1.00 77.00 179 ASP A CA 1
ATOM 1365 C C . ASP A 1 179 ? -2.579 10.396 -7.670 1.00 77.00 179 ASP A C 1
ATOM 1367 O O . ASP A 1 179 ? -1.850 11.381 -7.645 1.00 77.00 179 ASP A O 1
ATOM 1371 N N . GLU A 1 180 ? -3.146 9.917 -6.556 1.00 77.31 180 GLU A N 1
ATOM 1372 C CA . GLU A 1 180 ? -2.964 10.555 -5.246 1.00 77.31 180 GLU A CA 1
ATOM 1373 C C . GLU A 1 180 ? -1.486 10.522 -4.824 1.00 77.31 180 GLU A C 1
ATOM 1375 O O . GLU A 1 180 ? -0.935 11.541 -4.416 1.00 77.31 180 GLU A O 1
ATOM 1380 N N . LEU A 1 181 ? -0.809 9.376 -4.967 1.00 77.38 181 LEU A N 1
ATOM 1381 C CA . LEU A 1 181 ? 0.616 9.251 -4.630 1.00 77.38 181 LEU A CA 1
ATOM 1382 C C . LEU A 1 181 ? 1.502 10.120 -5.529 1.00 77.38 181 LEU A C 1
ATOM 1384 O O . LEU A 1 181 ? 2.456 10.732 -5.052 1.00 77.38 181 LEU A O 1
ATOM 1388 N N . TYR A 1 182 ? 1.173 10.187 -6.817 1.00 71.69 182 TYR A N 1
ATOM 1389 C CA . TYR A 1 182 ? 1.897 10.988 -7.796 1.00 71.69 182 TYR A CA 1
ATOM 1390 C C . TYR A 1 182 ? 1.729 12.492 -7.550 1.00 71.69 182 TYR A C 1
ATOM 1392 O O . TYR A 1 182 ? 2.678 13.266 -7.687 1.00 71.69 182 TYR A O 1
ATOM 1400 N N . GLU A 1 183 ? 0.528 12.919 -7.164 1.00 71.06 183 GLU A N 1
ATOM 1401 C CA . GLU A 1 183 ? 0.221 14.318 -6.873 1.00 71.06 183 GLU A CA 1
ATOM 1402 C C . GLU A 1 183 ? 0.835 14.793 -5.548 1.00 71.06 183 GLU A C 1
ATOM 1404 O O . GLU A 1 183 ? 1.256 15.951 -5.454 1.00 71.06 183 GLU A O 1
ATOM 1409 N N . PHE A 1 184 ? 0.961 13.904 -4.552 1.00 62.19 184 PHE A N 1
ATOM 1410 C CA . PHE A 1 184 ? 1.492 14.230 -3.222 1.00 62.19 184 PHE A CA 1
ATOM 1411 C C . PHE A 1 184 ? 2.953 14.703 -3.231 1.00 62.19 184 PHE A C 1
ATOM 1413 O O . PHE A 1 184 ? 3.350 15.480 -2.360 1.00 62.19 184 PHE A O 1
ATOM 1420 N N . GLU A 1 185 ? 3.761 14.273 -4.202 1.00 55.03 185 GLU A N 1
ATOM 1421 C CA . GLU A 1 185 ? 5.178 14.648 -4.268 1.00 55.03 185 GLU A CA 1
ATOM 1422 C C . GLU A 1 185 ? 5.439 16.023 -4.906 1.00 55.03 185 GLU A C 1
ATOM 1424 O O . GLU A 1 185 ? 6.560 16.520 -4.798 1.00 55.03 185 GLU A O 1
ATOM 1429 N N . GLN A 1 186 ? 4.458 16.665 -5.560 1.00 53.97 186 GLN A N 1
ATOM 1430 C CA . GLN A 1 186 ? 4.778 17.761 -6.494 1.00 53.97 186 GLN A CA 1
ATOM 1431 C C . GLN A 1 186 ? 3.967 19.056 -6.391 1.00 53.97 186 GLN A C 1
ATOM 1433 O O . GLN A 1 186 ? 4.148 19.909 -7.259 1.00 53.97 186 GLN A O 1
ATOM 1438 N N . ARG A 1 187 ? 3.114 19.287 -5.384 1.00 52.16 187 ARG A N 1
ATOM 1439 C CA . ARG A 1 187 ? 2.365 20.560 -5.336 1.00 52.16 187 ARG A CA 1
ATOM 1440 C C . ARG A 1 187 ? 2.358 21.236 -3.973 1.00 52.16 187 ARG A C 1
ATOM 1442 O O . ARG A 1 187 ? 1.698 20.793 -3.040 1.00 52.16 187 ARG A O 1
ATOM 1449 N N . ILE A 1 188 ? 3.019 22.391 -3.908 1.00 59.19 188 ILE A N 1
ATOM 1450 C CA . ILE A 1 188 ? 2.534 23.482 -3.064 1.00 59.19 188 ILE A CA 1
ATOM 1451 C C . ILE A 1 188 ? 1.256 23.988 -3.756 1.00 59.19 188 ILE A C 1
ATOM 1453 O O . ILE A 1 188 ? 1.312 24.313 -4.946 1.00 59.19 188 ILE A O 1
ATOM 1457 N N . PRO A 1 189 ? 0.095 24.008 -3.080 1.00 54.78 189 PRO A N 1
ATOM 1458 C CA . PRO A 1 189 ? -1.127 24.557 -3.658 1.00 54.78 189 PRO A CA 1
ATOM 1459 C C . PRO A 1 189 ? -0.869 25.979 -4.181 1.00 54.78 189 PRO A C 1
ATOM 1461 O O . PRO A 1 189 ? -0.471 26.849 -3.412 1.00 54.78 189 PRO A O 1
ATOM 1464 N N . GLY A 1 190 ? -1.060 26.199 -5.485 1.00 64.50 190 GLY A N 1
ATOM 1465 C CA . GLY A 1 190 ? -0.865 27.499 -6.139 1.00 64.50 190 GLY A CA 1
ATOM 1466 C C . GLY A 1 190 ? 0.456 27.689 -6.894 1.00 64.50 190 GLY A C 1
ATOM 1467 O O . GLY A 1 190 ? 0.583 28.681 -7.606 1.00 64.50 190 GLY A O 1
ATOM 1468 N N . GLU A 1 191 ? 1.413 26.759 -6.812 1.00 65.75 191 GLU A N 1
ATOM 1469 C CA . GLU A 1 191 ? 2.657 26.852 -7.590 1.00 65.75 191 GLU A CA 1
ATOM 1470 C C . GLU A 1 191 ? 2.532 26.036 -8.897 1.00 65.75 191 GLU A C 1
ATOM 1472 O O . GLU A 1 191 ? 2.162 24.855 -8.852 1.00 65.75 191 GLU A O 1
ATOM 1477 N N . PRO A 1 192 ? 2.768 26.639 -10.081 1.00 56.19 192 PRO A N 1
ATOM 1478 C CA . PRO A 1 192 ? 2.711 25.914 -11.342 1.00 56.19 192 PRO A CA 1
ATOM 1479 C C . PRO A 1 192 ? 3.814 24.855 -11.386 1.00 56.19 192 PRO A C 1
ATOM 1481 O O . PRO A 1 192 ? 4.937 25.072 -10.937 1.00 56.19 192 PRO A O 1
ATOM 1484 N N . ARG A 1 193 ? 3.486 23.689 -11.945 1.00 54.81 193 ARG A N 1
ATOM 1485 C CA . ARG A 1 193 ? 4.425 22.577 -12.095 1.00 54.81 193 ARG A CA 1
ATOM 1486 C C . ARG A 1 193 ? 5.637 23.025 -12.919 1.00 54.81 193 ARG A C 1
ATOM 1488 O O . ARG A 1 193 ? 5.464 23.426 -14.070 1.00 54.81 193 ARG A O 1
ATOM 1495 N N . GLU A 1 194 ? 6.850 22.895 -12.377 1.00 58.22 194 GLU A N 1
ATOM 1496 C CA . GLU A 1 194 ? 8.060 23.006 -13.197 1.00 58.22 194 GLU A CA 1
ATOM 1497 C C . GLU A 1 194 ? 8.006 21.921 -14.278 1.00 58.22 194 GLU A C 1
ATOM 1499 O O . GLU A 1 194 ? 7.794 20.738 -13.990 1.00 58.22 194 GLU A O 1
ATOM 1504 N N . SER A 1 195 ? 8.115 22.328 -15.545 1.00 56.09 195 SER A N 1
ATOM 1505 C CA . SER A 1 195 ? 8.032 21.381 -16.653 1.00 56.09 195 SER A CA 1
ATOM 1506 C C . SER A 1 195 ? 9.127 20.310 -16.500 1.00 56.09 195 SER A C 1
ATOM 1508 O O . SER A 1 195 ? 10.250 20.638 -16.113 1.00 56.09 195 SER A O 1
ATOM 1510 N N . PRO A 1 196 ? 8.855 19.027 -16.806 1.00 55.00 196 PRO A N 1
ATOM 1511 C CA . PRO A 1 196 ? 9.853 17.959 -16.678 1.00 55.00 196 PRO A CA 1
ATOM 1512 C C . PRO A 1 196 ? 11.130 18.216 -17.498 1.00 55.00 196 PRO A C 1
ATOM 1514 O O . PRO A 1 196 ? 12.186 17.679 -17.174 1.00 55.00 196 PRO A O 1
ATOM 1517 N N . MET A 1 197 ? 11.057 19.094 -18.503 1.00 52.94 197 MET A N 1
ATOM 1518 C CA . MET A 1 197 ? 12.212 19.592 -19.250 1.00 52.94 197 MET A CA 1
ATOM 1519 C C . MET A 1 197 ? 13.192 20.434 -18.419 1.00 52.94 197 MET A C 1
ATOM 1521 O O . MET A 1 197 ? 14.356 20.523 -18.789 1.00 52.94 197 MET A O 1
ATOM 1525 N N . MET A 1 198 ? 12.754 21.026 -17.306 1.00 51.88 198 MET A N 1
ATOM 1526 C CA . MET A 1 198 ? 13.612 21.792 -16.394 1.00 51.88 198 MET A CA 1
ATOM 1527 C C . MET A 1 198 ? 14.210 20.942 -15.264 1.00 51.88 198 MET A C 1
ATOM 1529 O O . MET A 1 198 ? 15.223 21.321 -14.682 1.00 51.88 198 MET A O 1
ATOM 1533 N N . ALA A 1 199 ? 13.594 19.799 -14.938 1.00 49.72 199 ALA A N 1
ATOM 1534 C CA . ALA A 1 199 ? 13.991 18.962 -13.802 1.00 49.72 199 ALA A CA 1
ATOM 1535 C C . ALA A 1 199 ? 15.188 18.048 -14.111 1.00 49.72 199 ALA A C 1
ATOM 1537 O O . ALA A 1 199 ? 15.959 17.696 -13.216 1.00 49.72 199 ALA A O 1
ATOM 1538 N N . VAL A 1 200 ? 15.375 17.679 -15.380 1.00 47.62 200 VAL A N 1
ATOM 1539 C CA . VAL A 1 200 ? 16.618 17.062 -15.839 1.00 47.62 200 VAL A CA 1
ATOM 1540 C C . VAL A 1 200 ? 17.504 18.205 -16.302 1.00 47.62 200 VAL A C 1
ATOM 1542 O O . VAL A 1 200 ? 17.319 18.718 -17.404 1.00 47.62 200 VAL A O 1
ATOM 1545 N N . SER A 1 201 ? 18.488 18.602 -15.490 1.00 49.97 201 SER A N 1
ATOM 1546 C CA . SER A 1 201 ? 19.645 19.288 -16.056 1.00 49.97 201 SER A CA 1
ATOM 1547 C C . SER A 1 201 ? 20.337 18.267 -16.953 1.00 49.97 201 SER A C 1
ATOM 1549 O O . SER A 1 201 ? 21.207 17.497 -16.546 1.00 49.97 201 SER A O 1
ATOM 1551 N N . ILE A 1 202 ? 19.875 18.182 -18.199 1.00 49.41 202 ILE A N 1
ATOM 1552 C CA . ILE A 1 202 ? 20.643 17.552 -19.252 1.00 49.41 202 ILE A CA 1
ATOM 1553 C C . ILE A 1 202 ? 21.908 18.396 -19.252 1.00 49.41 202 ILE A C 1
ATOM 1555 O O . ILE A 1 202 ? 21.883 19.553 -19.672 1.00 49.41 202 ILE A O 1
ATOM 1559 N N . ARG A 1 203 ? 22.989 17.871 -18.652 1.00 51.25 203 ARG A N 1
ATOM 1560 C CA . ARG A 1 203 ? 24.332 18.408 -18.859 1.00 51.25 203 ARG A CA 1
ATOM 1561 C C . ARG A 1 203 ? 24.399 18.633 -20.356 1.00 51.25 203 ARG A C 1
ATOM 1563 O O . ARG A 1 203 ? 24.215 17.665 -21.092 1.00 51.25 203 ARG A O 1
ATOM 1570 N N . MET A 1 204 ? 24.523 19.904 -20.742 1.00 57.84 204 MET A N 1
ATOM 1571 C CA . MET A 1 204 ? 24.592 20.382 -22.120 1.00 57.84 204 MET A CA 1
ATOM 1572 C C . MET A 1 204 ? 25.174 19.290 -23.020 1.00 57.84 204 MET A C 1
ATOM 1574 O O . MET A 1 204 ? 26.205 18.729 -22.621 1.00 57.84 204 MET A O 1
ATOM 1578 N N . PRO A 1 205 ? 24.538 18.957 -24.165 1.00 63.50 205 PRO A N 1
ATOM 1579 C CA . PRO A 1 205 ? 25.060 17.936 -25.071 1.00 63.50 205 PRO A CA 1
ATOM 1580 C C . PRO A 1 205 ? 26.550 18.189 -25.220 1.00 63.50 205 PRO A C 1
ATOM 1582 O O . PRO A 1 205 ? 26.932 19.327 -25.477 1.00 63.50 205 PRO A O 1
ATOM 1585 N N . TYR A 1 206 ? 27.366 17.182 -24.903 1.00 64.38 206 TYR A N 1
ATOM 1586 C CA . TYR A 1 206 ? 28.800 17.352 -24.710 1.00 64.38 206 TYR A CA 1
ATOM 1587 C C . TYR A 1 206 ? 29.393 18.054 -25.935 1.00 64.38 206 TYR A C 1
ATOM 1589 O O . TYR A 1 206 ? 29.594 17.438 -26.980 1.00 64.38 206 TYR A O 1
ATOM 1597 N N . THR A 1 207 ? 29.619 19.363 -25.837 1.00 69.75 207 THR A N 1
ATOM 1598 C CA . THR A 1 207 ? 30.243 20.124 -26.910 1.00 69.75 207 THR A CA 1
ATOM 1599 C C . THR A 1 207 ? 31.723 19.835 -26.792 1.00 69.75 207 THR A C 1
ATOM 1601 O O . THR A 1 207 ? 32.392 20.340 -25.887 1.00 69.75 207 THR A O 1
ATOM 1604 N N . LEU A 1 208 ? 32.219 18.955 -27.657 1.00 69.31 208 LEU A N 1
ATOM 1605 C CA . LEU A 1 208 ? 33.647 18.704 -27.791 1.00 69.31 208 LEU A CA 1
ATOM 1606 C C . LEU A 1 208 ? 34.351 20.048 -28.000 1.00 69.31 208 LEU A C 1
ATOM 1608 O O . LEU A 1 208 ? 33.985 20.802 -28.902 1.00 69.31 208 LEU A O 1
ATOM 1612 N N . SER A 1 209 ? 35.340 20.363 -27.161 1.00 77.69 209 SER A N 1
ATOM 1613 C CA . SER A 1 209 ? 36.150 21.562 -27.385 1.00 77.69 209 SER A CA 1
ATOM 1614 C C . SER A 1 209 ? 36.853 21.449 -28.740 1.00 77.69 209 SER A C 1
ATOM 1616 O O . SER A 1 209 ? 37.203 20.346 -29.169 1.00 77.69 209 SER A O 1
ATOM 1618 N N . GLU A 1 210 ? 37.096 22.569 -29.421 1.00 74.44 210 GLU A N 1
ATOM 1619 C CA . GLU A 1 210 ? 37.763 22.561 -30.735 1.00 74.44 210 GLU A CA 1
ATOM 1620 C C . GLU A 1 210 ? 39.111 21.826 -30.711 1.00 74.44 210 GLU A C 1
ATOM 1622 O O . GLU A 1 210 ? 39.489 21.171 -31.6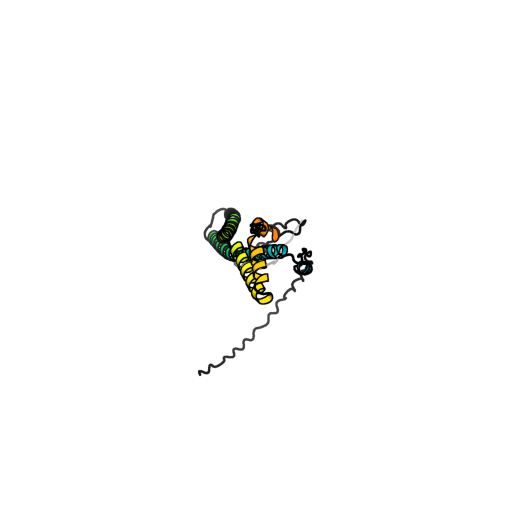77 1.00 74.44 210 GLU A O 1
ATOM 1627 N N . LYS A 1 211 ? 39.798 21.838 -29.564 1.00 70.56 211 LYS A N 1
ATOM 1628 C CA . LYS A 1 211 ? 41.049 21.098 -29.356 1.00 70.56 211 LYS A CA 1
ATOM 1629 C C . LYS A 1 211 ? 40.849 19.581 -29.395 1.00 70.56 211 LYS A C 1
ATOM 1631 O O . LYS A 1 211 ? 41.695 18.870 -29.926 1.00 70.56 211 LYS A O 1
ATOM 1636 N N . ALA A 1 212 ? 39.730 19.083 -28.867 1.00 77.56 212 ALA A N 1
ATOM 1637 C CA . ALA A 1 212 ? 39.377 17.666 -28.941 1.00 77.56 212 ALA A CA 1
ATOM 1638 C C . ALA A 1 212 ? 38.988 17.246 -30.368 1.00 77.56 212 ALA A C 1
ATOM 1640 O O . ALA A 1 212 ? 39.194 16.098 -30.745 1.00 77.56 212 ALA A O 1
ATOM 1641 N N . ARG A 1 213 ? 38.492 18.186 -31.184 1.00 70.62 213 ARG A N 1
ATOM 1642 C CA . ARG A 1 213 ? 38.148 17.961 -32.596 1.00 70.62 213 ARG A CA 1
ATOM 1643 C C . ARG A 1 213 ? 39.379 17.740 -33.492 1.00 70.62 213 ARG A C 1
ATOM 1645 O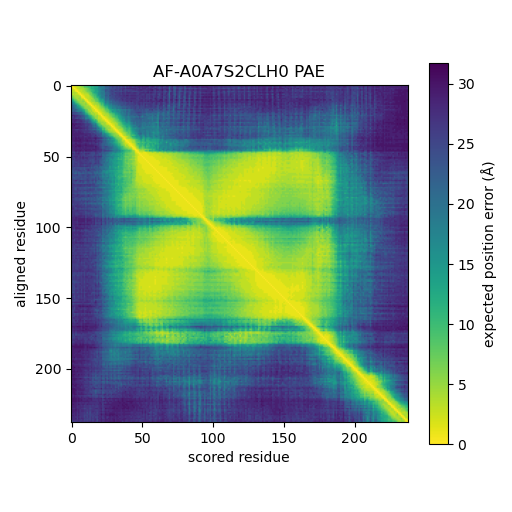 O . ARG A 1 213 ? 39.248 17.154 -34.559 1.00 70.62 213 ARG A O 1
ATOM 1652 N N . LEU A 1 214 ? 40.558 18.183 -33.049 1.00 68.00 214 LEU A N 1
ATOM 1653 C CA . LEU A 1 214 ? 41.837 18.078 -33.767 1.00 68.00 214 LEU A CA 1
ATOM 1654 C C . LEU A 1 214 ? 42.708 16.898 -33.301 1.00 68.00 214 LEU A C 1
ATOM 1656 O O . LEU A 1 214 ? 43.783 16.656 -33.853 1.00 68.00 214 LEU A O 1
ATOM 1660 N N . HIS A 1 215 ? 42.276 16.142 -32.287 1.00 60.66 215 HIS A N 1
ATOM 1661 C CA . HIS A 1 215 ? 42.972 14.920 -31.897 1.00 60.66 215 HIS A CA 1
ATOM 1662 C C . HIS A 1 215 ? 42.740 13.842 -32.965 1.00 60.66 215 HIS A C 1
ATOM 1664 O O . HIS A 1 215 ? 41.660 13.271 -33.058 1.00 60.66 215 HIS A O 1
ATOM 1670 N N . GLY A 1 216 ? 43.764 13.581 -33.783 1.00 65.69 216 GLY A N 1
ATOM 1671 C CA . GLY A 1 216 ? 43.743 12.565 -34.841 1.00 65.69 216 GLY A CA 1
ATOM 1672 C C . GLY A 1 216 ? 43.827 13.118 -36.265 1.00 65.69 216 GLY A C 1
ATOM 1673 O O . GLY A 1 216 ? 44.092 12.348 -37.184 1.00 65.69 216 GLY A O 1
ATOM 1674 N N . SER A 1 217 ? 43.682 14.432 -36.471 1.00 72.12 217 SER A N 1
ATOM 1675 C CA . SER A 1 217 ? 44.039 15.038 -37.758 1.00 72.12 217 SER A CA 1
ATOM 1676 C C . SER A 1 217 ? 45.569 15.082 -37.895 1.00 72.12 217 SER A C 1
ATOM 1678 O O . SER A 1 217 ? 46.233 15.519 -36.945 1.00 72.12 217 SER A O 1
ATOM 1680 N N . PRO A 1 218 ? 46.147 14.645 -39.032 1.00 67.12 218 PRO A N 1
ATOM 1681 C CA . PRO A 1 218 ? 47.583 14.743 -39.266 1.00 67.12 218 PRO A CA 1
ATOM 1682 C C . PRO A 1 218 ? 48.008 16.204 -39.115 1.00 67.12 218 PRO A C 1
ATOM 1684 O O . PRO A 1 218 ? 47.352 17.111 -39.632 1.00 67.12 218 PRO A O 1
ATOM 1687 N N . LYS A 1 219 ? 49.068 16.447 -38.337 1.00 70.12 219 LYS A N 1
ATOM 1688 C CA . LYS A 1 219 ? 49.609 17.800 -38.176 1.00 70.12 219 LYS A CA 1
ATOM 1689 C C . LYS A 1 219 ? 50.016 18.293 -39.568 1.00 70.12 219 LYS A C 1
ATOM 1691 O O . LYS A 1 219 ? 50.688 17.532 -40.260 1.00 70.12 219 LYS A O 1
ATOM 1696 N N . PRO A 1 220 ? 49.633 19.513 -39.983 1.00 67.25 220 PRO A N 1
ATOM 1697 C CA . PRO A 1 220 ? 50.129 20.057 -41.235 1.00 67.25 220 PRO A CA 1
ATOM 1698 C C . PRO A 1 220 ? 51.653 20.099 -41.142 1.00 67.25 220 PRO A C 1
ATOM 1700 O O . PRO A 1 220 ? 52.206 20.692 -40.206 1.00 67.25 220 PRO A O 1
ATOM 1703 N N . ASP A 1 221 ? 52.313 19.400 -42.063 1.00 64.19 221 ASP A N 1
ATOM 1704 C CA . ASP A 1 221 ? 53.763 19.374 -42.134 1.00 64.19 221 ASP A CA 1
ATOM 1705 C C . ASP A 1 221 ? 54.258 20.812 -42.248 1.00 64.19 221 ASP A C 1
ATOM 1707 O O . ASP A 1 221 ? 53.871 21.570 -43.137 1.00 64.19 221 ASP A O 1
ATOM 1711 N N . LYS A 1 222 ? 55.110 21.214 -41.302 1.00 63.22 222 LYS A N 1
ATOM 1712 C CA . LYS A 1 222 ? 55.805 22.501 -41.337 1.00 63.22 222 LYS A CA 1
ATOM 1713 C C . LYS A 1 222 ? 56.891 22.444 -42.412 1.00 63.22 222 LYS A C 1
ATOM 1715 O O . LYS A 1 222 ? 58.080 22.543 -42.112 1.00 63.22 222 LYS A O 1
ATOM 1720 N N . THR A 1 223 ? 56.511 22.287 -43.674 1.00 60.03 223 THR A N 1
ATOM 1721 C CA . THR A 1 223 ? 57.405 22.494 -44.811 1.00 60.03 223 THR A CA 1
ATOM 1722 C C . THR A 1 223 ? 57.597 23.992 -45.008 1.00 60.03 223 THR A C 1
ATOM 1724 O O . THR A 1 223 ? 56.910 24.639 -45.786 1.00 60.03 223 THR A O 1
ATOM 1727 N N . LYS A 1 224 ? 58.511 24.542 -44.203 1.00 59.62 224 LYS A N 1
ATOM 1728 C CA . LYS A 1 224 ? 59.549 25.515 -44.571 1.00 59.62 224 LYS A CA 1
ATOM 1729 C C . LYS A 1 224 ? 59.268 26.333 -45.848 1.00 59.62 224 LYS A C 1
ATOM 1731 O O . LYS A 1 224 ? 59.978 26.200 -46.838 1.00 59.62 224 LYS A O 1
ATOM 1736 N N . SER A 1 225 ? 58.293 27.238 -45.807 1.00 56.38 225 SER A N 1
ATOM 1737 C CA . SER A 1 225 ? 58.189 28.338 -46.769 1.00 56.38 225 SER A CA 1
ATOM 1738 C C . SER A 1 225 ? 59.252 29.386 -46.422 1.00 56.38 225 SER A C 1
ATOM 1740 O O . SER A 1 225 ? 58.991 30.372 -45.738 1.00 56.38 225 SER A O 1
ATOM 1742 N N . LYS A 1 226 ? 60.492 29.104 -46.833 1.00 55.34 226 LYS A N 1
ATOM 1743 C CA . LYS A 1 226 ? 61.582 30.075 -46.927 1.00 55.34 226 LYS A CA 1
ATOM 1744 C C . LYS A 1 226 ? 61.365 30.823 -48.245 1.00 55.34 226 LYS A C 1
ATOM 1746 O O . LYS A 1 226 ? 61.883 30.409 -49.274 1.00 55.34 226 LYS A O 1
ATOM 1751 N N . SER A 1 227 ? 60.506 31.838 -48.235 1.00 56.06 227 SER A N 1
ATOM 1752 C CA . SER A 1 227 ? 60.406 32.781 -49.347 1.00 56.06 227 SER A CA 1
ATOM 1753 C C . SER A 1 227 ? 61.639 33.679 -49.299 1.00 56.06 227 SER A C 1
ATOM 1755 O O . SER A 1 227 ? 61.748 34.527 -48.414 1.00 56.06 227 SER A O 1
ATOM 1757 N N . ASN A 1 228 ? 62.586 33.411 -50.200 1.00 51.00 228 ASN A N 1
ATOM 1758 C CA . ASN A 1 228 ? 63.651 34.338 -50.561 1.00 51.00 228 ASN A CA 1
ATOM 1759 C C . ASN A 1 228 ? 63.006 35.617 -51.107 1.00 51.00 228 ASN A C 1
ATOM 1761 O O . ASN A 1 228 ? 62.182 35.547 -52.018 1.00 51.00 228 ASN A O 1
ATOM 1765 N N . SER A 1 229 ? 63.383 36.754 -50.542 1.00 54.62 229 SER A N 1
ATOM 1766 C CA . SER A 1 229 ? 63.151 38.078 -51.106 1.00 54.62 229 SER A CA 1
ATOM 1767 C C . SER A 1 229 ? 64.525 38.702 -51.339 1.00 54.62 229 SER A C 1
ATOM 1769 O O . SER A 1 229 ? 64.994 39.462 -50.498 1.00 54.62 229 SER A O 1
ATOM 1771 N N . ASP A 1 230 ? 65.158 38.293 -52.437 1.00 57.00 230 ASP A N 1
ATOM 1772 C CA . ASP A 1 230 ? 66.274 38.988 -53.084 1.00 57.00 230 ASP A CA 1
ATOM 1773 C C . ASP A 1 230 ? 65.693 39.420 -54.450 1.00 57.00 230 ASP A C 1
ATOM 1775 O O . ASP A 1 230 ? 65.108 38.588 -55.143 1.00 57.00 230 ASP A O 1
ATOM 1779 N N . ASP A 1 231 ? 65.445 40.709 -54.677 1.00 58.19 231 ASP A N 1
ATOM 1780 C CA . ASP A 1 231 ? 66.398 41.707 -55.189 1.00 58.19 231 ASP A CA 1
ATOM 1781 C C . ASP A 1 231 ? 66.536 41.590 -56.718 1.00 58.19 231 ASP A C 1
ATOM 1783 O O . ASP A 1 231 ? 67.169 40.663 -57.209 1.00 58.19 231 ASP A O 1
ATOM 1787 N N . GLU A 1 232 ? 65.886 42.498 -57.456 1.00 62.88 232 GLU A N 1
ATOM 1788 C CA . GLU A 1 232 ? 66.333 42.945 -58.782 1.00 62.88 232 GLU A CA 1
ATOM 1789 C C . GLU A 1 232 ? 65.665 44.288 -59.137 1.00 62.88 232 GLU A C 1
ATOM 1791 O O . GLU A 1 232 ? 64.449 44.421 -59.293 1.00 62.88 232 GLU A O 1
ATOM 1796 N N . SER A 1 233 ? 66.518 45.304 -59.167 1.00 62.16 233 SER A N 1
ATOM 1797 C CA . SER A 1 233 ? 66.360 46.653 -59.702 1.00 62.16 233 SER A CA 1
ATOM 1798 C C . SER A 1 233 ? 66.435 46.681 -61.232 1.00 62.16 233 SER A C 1
ATOM 1800 O O . SER A 1 233 ? 67.254 45.948 -61.766 1.00 62.16 233 SER A O 1
ATOM 1802 N N . GLU A 1 234 ? 65.704 47.587 -61.893 1.00 60.53 234 GLU A N 1
ATOM 1803 C CA . GLU A 1 234 ? 66.116 48.417 -63.061 1.00 60.53 234 GLU A CA 1
ATOM 1804 C C . GLU A 1 234 ? 64.862 49.154 -63.590 1.00 60.53 234 GLU A C 1
ATOM 1806 O O . GLU A 1 234 ? 63.817 48.536 -63.780 1.00 60.53 234 GLU A O 1
ATOM 1811 N N . ALA A 1 235 ? 64.794 50.490 -63.505 1.00 59.91 235 ALA A N 1
ATOM 1812 C CA . ALA A 1 235 ? 65.350 51.488 -64.442 1.00 59.91 235 ALA A CA 1
ATOM 1813 C C . ALA A 1 235 ? 64.469 51.623 -65.706 1.00 59.91 235 ALA A C 1
ATOM 1815 O O . ALA A 1 235 ? 64.312 50.669 -66.460 1.00 59.91 235 ALA A O 1
ATOM 1816 N N . ASP A 1 236 ? 63.716 52.725 -65.810 1.00 59.25 236 ASP A N 1
ATOM 1817 C CA . ASP A 1 236 ? 63.888 53.802 -66.822 1.00 59.25 236 ASP A CA 1
ATOM 1818 C C . ASP A 1 236 ? 62.771 53.649 -67.884 1.00 59.25 236 ASP A C 1
ATOM 1820 O O . ASP A 1 236 ? 62.274 52.547 -68.091 1.00 59.25 236 ASP A O 1
ATOM 1824 N N . GLU A 1 237 ? 62.213 54.643 -68.567 1.00 58.28 237 GLU A N 1
ATOM 1825 C CA . GLU A 1 237 ? 62.424 56.084 -68.732 1.00 58.28 237 GLU A CA 1
ATOM 1826 C C . GLU A 1 237 ? 61.127 56.639 -69.392 1.00 58.28 237 GLU A C 1
ATOM 1828 O O . GLU A 1 237 ? 60.192 55.878 -69.665 1.00 58.28 237 GLU A O 1
ATOM 1833 N N . ASP A 1 238 ? 61.090 57.957 -69.601 1.00 59.62 238 ASP A N 1
ATOM 1834 C CA . ASP A 1 238 ? 60.000 58.811 -70.115 1.00 59.62 238 ASP A CA 1
ATOM 1835 C C . ASP A 1 238 ? 59.276 58.394 -71.421 1.00 59.62 238 ASP A C 1
ATOM 1837 O O . ASP A 1 238 ? 59.908 57.835 -72.349 1.00 59.62 238 ASP A O 1
#

pLDDT: mean 75.29, std 16.88, range [47.22, 97.75]

Solvent-accessible surface area (backbone atoms only — not comparable to full-atom values): 15358 Å² total; per-residue (Å²): 140,84,86,80,86,83,85,83,83,86,80,88,73,83,83,79,84,70,88,75,75,75,78,75,78,74,76,77,70,76,69,78,78,68,82,67,80,51,75,69,69,61,71,76,48,89,74,46,74,68,54,51,53,52,47,47,48,50,49,25,50,51,55,45,49,51,51,49,52,57,53,51,50,55,53,47,54,53,50,50,52,51,51,53,50,53,50,51,51,43,66,72,70,55,80,55,81,87,74,52,57,64,59,59,50,52,52,49,55,58,50,47,56,57,53,54,44,50,55,52,51,52,52,51,48,52,45,62,76,64,40,51,47,58,57,43,39,53,48,52,51,53,50,50,31,52,52,31,35,72,74,66,30,72,66,48,21,50,50,49,52,54,59,58,74,73,62,75,76,74,76,73,79,76,78,82,49,66,65,56,61,62,52,71,79,66,61,62,91,92,59,81,75,78,53,73,79,70,74,54,77,68,71,66,77,84,75,73,50,72,72,63,73,50,68,84,58,80,75,80,77,85,76,78,82,76,76,82,85,77,90,85,89,82,85,88,80,137